Protein AF-0000000083129184 (afdb_homodimer)

Secondary structure (DSSP, 8-state):
-HHHHHHHHHHHHHHHHHHHHHHHHHHHHHHHHHHHHHHHHHHHHHHHHHHHHHHHHHHHHHHHHHHHHHHHHHHHHHHHHHHHHHHHHHHHHHHHH-/-HHHHHHHHHHHHHHHHHHHHHHHHHHHHHHHHHHHHHHHHHHHHHHHHHHHHHHHHHHHHHHHHHHHHHHHHHHHHHHHHHHHHHHHHHHHHHHHH-

Structure (mmCIF, N/CA/C/O backbone):
data_AF-0000000083129184-model_v1
#
loop_
_entity.id
_entity.type
_entity.pdbx_description
1 polymer 'IF rod domain-containing protein'
#
loop_
_atom_site.group_PDB
_atom_site.id
_atom_site.type_symbol
_atom_site.label_atom_id
_atom_site.label_alt_id
_atom_site.label_comp_id
_atom_site.label_asym_id
_atom_site.label_entity_id
_atom_site.label_seq_id
_atom_site.pdbx_PDB_ins_code
_atom_site.Cartn_x
_atom_site.Cartn_y
_atom_site.Cartn_z
_atom_site.occupancy
_atom_site.B_iso_or_equiv
_atom_site.auth_seq_id
_atom_site.auth_comp_id
_atom_site.auth_asym_id
_atom_site.auth_atom_id
_atom_site.pdbx_PDB_model_num
ATOM 1 N N . MET A 1 1 ? 2.078 72.188 34.75 1 53.88 1 MET A N 1
ATOM 2 C CA . MET A 1 1 ? 0.864 71.438 34.531 1 53.88 1 MET A CA 1
ATOM 3 C C . MET A 1 1 ? 0.712 71.062 33.062 1 53.88 1 MET A C 1
ATOM 5 O O . MET A 1 1 ? 0.221 70 32.719 1 53.88 1 MET A O 1
ATOM 9 N N . SER A 1 2 ? 1.177 71.938 32.125 1 60.72 2 SER A N 1
ATOM 10 C CA . SER A 1 2 ? 1.01 71.812 30.672 1 60.72 2 SER A CA 1
ATOM 11 C C . SER A 1 2 ? 1.922 70.688 30.125 1 60.72 2 SER A C 1
ATOM 13 O O . SER A 1 2 ? 1.528 69.938 29.234 1 60.72 2 SER A O 1
ATOM 15 N N . CYS A 1 3 ? 3.08 70.5 30.688 1 62.19 3 CYS A N 1
ATOM 16 C CA . CYS A 1 3 ? 4.055 69.562 30.172 1 62.19 3 CYS A CA 1
ATOM 17 C C . CYS A 1 3 ? 3.621 68.125 30.469 1 62.19 3 CYS A C 1
ATOM 19 O O . CYS A 1 3 ? 3.807 67.25 29.641 1 62.19 3 CYS A O 1
ATOM 21 N N . SER A 1 4 ? 2.871 68.062 31.594 1 71.31 4 SER A N 1
ATOM 22 C CA . SER A 1 4 ? 2.432 66.75 32 1 71.31 4 SER A CA 1
ATOM 23 C C . SER A 1 4 ? 1.287 66.25 31.141 1 71.31 4 SER A C 1
ATOM 25 O O . SER A 1 4 ? 1.214 65.062 30.828 1 71.31 4 SER A O 1
ATOM 27 N N . TYR A 1 5 ? 0.563 67.25 30.75 1 70.56 5 TYR A N 1
ATOM 28 C CA . TYR A 1 5 ? -0.592 66.938 29.938 1 70.56 5 TYR A CA 1
ATOM 29 C C . TYR A 1 5 ? -0.158 66.438 28.547 1 70.56 5 TYR A C 1
ATOM 31 O O . TYR A 1 5 ? -0.695 65.5 28.016 1 70.56 5 TYR A O 1
ATOM 39 N N . ALA A 1 6 ? 0.746 67.188 28.016 1 72 6 ALA A N 1
ATOM 40 C CA . ALA A 1 6 ? 1.248 66.812 26.688 1 72 6 ALA A CA 1
ATOM 41 C C . ALA A 1 6 ? 1.932 65.438 26.688 1 72 6 ALA A C 1
ATOM 43 O O . ALA A 1 6 ? 1.775 64.688 25.75 1 72 6 ALA A O 1
ATOM 44 N N . LYS A 1 7 ? 2.666 65.312 27.703 1 77.81 7 LYS A N 1
ATOM 45 C CA . LYS A 1 7 ? 3.355 64 27.812 1 77.81 7 LYS A CA 1
ATOM 46 C C . LYS A 1 7 ? 2.363 62.875 27.953 1 77.81 7 LYS A C 1
ATOM 48 O O . LYS A 1 7 ? 2.537 61.812 27.344 1 77.81 7 LYS A O 1
ATOM 53 N N . LYS A 1 8 ? 1.338 63.094 28.594 1 75.38 8 LYS A N 1
ATOM 54 C CA . LYS A 1 8 ? 0.357 62.031 28.828 1 75.38 8 LYS A CA 1
ATOM 55 C C . LYS A 1 8 ? -0.443 61.75 27.562 1 75.38 8 LYS A C 1
ATOM 57 O O . LYS A 1 8 ? -0.778 60.594 27.297 1 75.38 8 LYS A O 1
ATOM 62 N N . GLU A 1 9 ? -0.676 62.781 26.797 1 77.62 9 GLU A N 1
ATOM 63 C CA . GLU A 1 9 ? -1.35 62.625 25.516 1 77.62 9 GLU A CA 1
ATOM 64 C C . GLU A 1 9 ? -0.476 61.844 24.547 1 77.62 9 GLU A C 1
ATOM 66 O O . GLU A 1 9 ? -0.972 60.969 23.797 1 77.62 9 GLU A O 1
ATOM 71 N N . SER A 1 10 ? 0.747 62.156 24.641 1 82.62 10 SER A N 1
ATOM 72 C CA . SER A 1 10 ? 1.703 61.438 23.797 1 82.62 10 SER A CA 1
ATOM 73 C C . SER A 1 10 ? 1.807 59.969 24.188 1 82.62 10 SER A C 1
ATOM 75 O O . SER A 1 10 ? 1.843 59.094 23.312 1 82.62 10 SER A O 1
ATOM 77 N N . ASP A 1 11 ? 1.76 59.719 25.391 1 82.19 11 ASP A N 1
ATOM 78 C CA . ASP A 1 11 ? 1.838 58.375 25.891 1 82.19 11 ASP A CA 1
ATOM 79 C C . ASP A 1 11 ? 0.595 57.562 25.516 1 82.19 11 ASP A C 1
ATOM 81 O O . ASP A 1 11 ? 0.691 56.375 25.156 1 82.19 11 ASP A O 1
ATOM 85 N N . LEU A 1 12 ? -0.507 58.219 25.562 1 80.12 12 LEU A N 1
ATOM 86 C CA . LEU A 1 12 ? -1.766 57.562 25.188 1 80.12 12 LEU A CA 1
ATOM 87 C C . LEU A 1 12 ? -1.794 57.25 23.703 1 80.12 12 LEU A C 1
ATOM 89 O O . LEU A 1 12 ? -2.209 56.156 23.312 1 80.12 12 LEU A O 1
ATOM 93 N N . SER A 1 13 ? -1.39 58.25 23 1 85.19 13 SER A N 1
ATOM 94 C CA . SER A 1 13 ? -1.32 58.031 21.547 1 85.19 13 SER A CA 1
ATOM 95 C C . SER A 1 13 ? -0.375 56.875 21.203 1 85.19 13 SER A C 1
ATOM 97 O O . SER A 1 13 ? -0.669 56.094 20.312 1 85.19 13 SER A O 1
ATOM 99 N N . GLY A 1 14 ? 0.75 56.812 21.922 1 87.19 14 GLY A N 1
ATOM 100 C CA . GLY A 1 14 ? 1.692 55.719 21.734 1 87.19 14 GLY A CA 1
ATOM 101 C C . GLY A 1 14 ? 1.113 54.375 22.094 1 87.19 14 GLY A C 1
ATOM 102 O O . GLY A 1 14 ? 1.304 53.375 21.375 1 87.19 14 GLY A O 1
ATOM 103 N N . ALA A 1 15 ? 0.328 54.344 23.141 1 88.06 15 ALA A N 1
ATOM 104 C CA . ALA A 1 15 ? -0.29 53.094 23.594 1 88.06 15 ALA A CA 1
ATOM 105 C C . ALA A 1 15 ? -1.358 52.625 22.609 1 88.06 15 ALA A C 1
ATOM 107 O O . ALA A 1 15 ? -1.497 51.406 22.359 1 88.06 15 ALA A O 1
ATOM 108 N N . GLN A 1 16 ? -2.07 53.594 22.062 1 87.81 16 GLN A N 1
ATOM 109 C CA . GLN A 1 16 ? -3.123 53.281 21.094 1 87.81 16 GLN A CA 1
ATOM 110 C C . GLN A 1 16 ? -2.539 52.688 19.812 1 87.81 16 GLN A C 1
ATOM 112 O O . GLN A 1 16 ? -3.115 51.781 19.219 1 87.81 16 GLN A O 1
ATOM 117 N N . ILE A 1 17 ? -1.32 53.188 19.375 1 92.31 17 ILE A N 1
ATOM 118 C CA . ILE A 1 17 ? -0.634 52.688 18.188 1 92.31 17 ILE A CA 1
ATOM 119 C C . ILE A 1 17 ? -0.182 51.25 18.438 1 92.31 17 ILE A C 1
ATOM 121 O O . ILE A 1 17 ? -0.359 50.375 17.578 1 92.31 17 ILE A O 1
ATOM 125 N N . LYS A 1 18 ? 0.329 50.969 19.594 1 92.75 18 LYS A N 1
ATOM 126 C CA . LYS A 1 18 ? 0.808 49.656 19.938 1 92.75 18 LYS A CA 1
ATOM 127 C C . LYS A 1 18 ? -0.344 48.656 19.984 1 92.75 18 LYS A C 1
ATOM 129 O O . LYS A 1 18 ? -0.184 47.469 19.609 1 92.75 18 LYS A O 1
ATOM 134 N N . LEU A 1 19 ? -1.488 49.156 20.453 1 93.94 19 LEU A N 1
ATOM 135 C CA . LEU A 1 19 ? -2.67 48.312 20.531 1 93.94 19 LEU A CA 1
ATOM 136 C C . LEU A 1 19 ? -3.115 47.844 19.141 1 93.94 19 LEU A C 1
ATOM 138 O O . LEU A 1 19 ? -3.438 46.688 18.938 1 93.94 19 LEU A O 1
ATOM 142 N N . ARG A 1 20 ? -3.055 48.75 18.203 1 94.19 20 ARG A N 1
ATOM 143 C CA . ARG A 1 20 ? -3.436 48.438 16.828 1 94.19 20 ARG A CA 1
ATOM 144 C C . ARG A 1 20 ? -2.457 47.469 16.188 1 94.19 20 ARG A C 1
ATOM 146 O O . ARG A 1 20 ? -2.863 46.562 15.453 1 94.19 20 ARG A O 1
ATOM 153 N N . GLU A 1 21 ? -1.192 47.656 16.531 1 95.81 21 GLU A N 1
ATOM 154 C CA . GLU A 1 21 ? -0.167 46.75 16.031 1 95.81 21 GLU A CA 1
ATOM 155 C C . GLU A 1 21 ? -0.392 45.312 16.547 1 95.81 21 GLU A C 1
ATOM 157 O O . GLU A 1 21 ? -0.32 44.375 15.773 1 95.81 21 GLU A O 1
ATOM 162 N N . TYR A 1 22 ? -0.754 45.219 17.844 1 95.88 22 TYR A N 1
ATOM 163 C CA . TYR A 1 22 ? -0.966 43.906 18.438 1 95.88 22 TYR A CA 1
ATOM 164 C C . TYR A 1 22 ? -2.227 43.25 17.906 1 95.88 22 TYR A C 1
ATOM 166 O O . TYR A 1 22 ? -2.264 42.031 17.703 1 95.88 22 TYR A O 1
ATOM 174 N N . GLU A 1 23 ? -3.223 44.094 17.672 1 94.94 23 GLU A N 1
ATOM 175 C CA . GLU A 1 23 ? -4.457 43.594 17.109 1 94.94 23 GLU A CA 1
ATOM 176 C C . GLU A 1 23 ? -4.223 43.031 15.703 1 94.94 23 GLU A C 1
ATOM 178 O O . GLU A 1 23 ? -4.699 41.938 15.375 1 94.94 23 GLU A O 1
ATOM 183 N N . ALA A 1 24 ? -3.496 43.719 14.867 1 96.75 24 ALA A N 1
ATOM 184 C CA . ALA A 1 24 ? -3.166 43.281 13.516 1 96.75 24 ALA A CA 1
ATOM 185 C C . ALA A 1 24 ? -2.332 42 13.547 1 96.75 24 ALA A C 1
ATOM 187 O O . ALA A 1 24 ? -2.574 41.062 12.766 1 96.75 24 ALA A O 1
ATOM 188 N N . ALA A 1 25 ? -1.318 41.938 14.469 1 96.81 25 ALA A N 1
ATOM 189 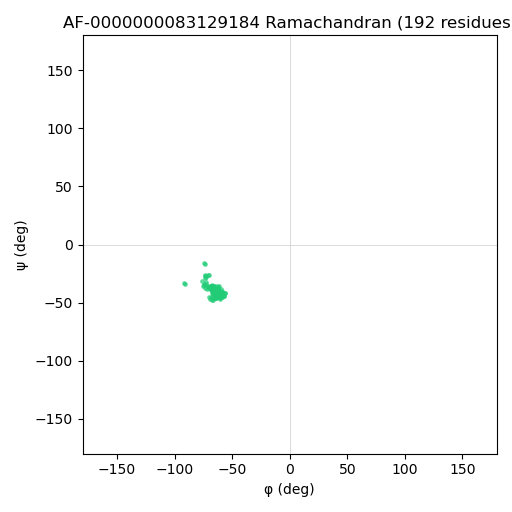C CA . ALA A 1 25 ? -0.467 40.75 14.609 1 96.81 25 ALA A CA 1
ATOM 190 C C . ALA A 1 25 ? -1.284 39.531 15.023 1 96.81 25 ALA A C 1
ATOM 192 O O . ALA A 1 25 ? -1.07 38.438 14.508 1 96.81 25 ALA A O 1
ATOM 193 N N . LEU A 1 26 ? -2.221 39.812 15.93 1 96.75 26 LEU A N 1
ATOM 194 C CA . LEU A 1 26 ? -3.08 38.719 16.422 1 96.75 26 LEU A CA 1
ATOM 195 C C . LEU A 1 26 ? -3.945 38.156 15.289 1 96.75 26 LEU A C 1
ATOM 197 O O . LEU A 1 26 ? -4.066 36.938 15.141 1 96.75 26 LEU A O 1
ATOM 201 N N . ASN A 1 27 ? -4.543 39.094 14.523 1 96.75 27 ASN A N 1
ATOM 202 C CA . ASN A 1 27 ? -5.355 38.656 13.383 1 96.75 27 ASN A CA 1
ATOM 203 C C . ASN A 1 27 ? -4.535 37.844 12.383 1 96.75 27 ASN A C 1
ATOM 205 O O . ASN A 1 27 ? -5 36.844 11.875 1 96.75 27 ASN A O 1
ATOM 209 N N . SER A 1 28 ? -3.285 38.281 12.094 1 97.62 28 SER A N 1
ATOM 210 C CA . SER A 1 28 ? -2.381 37.594 11.188 1 97.62 28 SER A CA 1
ATOM 211 C C . SER A 1 28 ? -2.062 36.188 11.703 1 97.62 28 SER A C 1
ATOM 213 O O . SER A 1 28 ? -2.125 35.219 10.945 1 97.62 28 SER A O 1
ATOM 215 N N . LYS A 1 29 ? -1.803 36.062 13.008 1 97 29 LYS A N 1
ATOM 216 C CA . LYS A 1 29 ? -1.461 34.781 13.602 1 97 29 LYS A CA 1
ATOM 217 C C . LYS A 1 29 ? -2.668 33.844 13.625 1 97 29 LYS A C 1
ATOM 219 O O . LYS A 1 29 ? -2.529 32.625 13.422 1 97 29 LYS A O 1
ATOM 224 N N . ASP A 1 30 ? -3.861 34.406 13.859 1 97.69 30 ASP A N 1
ATOM 225 C CA . ASP A 1 30 ? -5.098 33.625 13.828 1 97.69 30 ASP A CA 1
ATOM 226 C C . ASP A 1 30 ? -5.336 33.031 12.445 1 97.69 30 ASP A C 1
ATOM 228 O O . ASP A 1 30 ? -5.699 31.875 12.32 1 97.69 30 ASP A O 1
ATOM 232 N N . ALA A 1 31 ? -5.098 33.812 11.438 1 98.06 31 ALA A N 1
ATOM 233 C CA . ALA A 1 31 ? -5.27 33.375 10.062 1 98.06 31 ALA A CA 1
ATOM 234 C C . ALA A 1 31 ? -4.273 32.25 9.727 1 98.06 31 ALA A C 1
ATOM 236 O O . ALA A 1 31 ? -4.641 31.25 9.117 1 98.06 31 ALA A O 1
ATOM 237 N N . ALA A 1 32 ? -3.041 32.406 10.148 1 98.31 32 ALA A N 1
ATOM 238 C CA . ALA A 1 32 ? -2.012 31.406 9.914 1 98.31 32 ALA A CA 1
ATOM 239 C C . ALA A 1 32 ? -2.354 30.094 10.617 1 98.31 32 ALA A C 1
ATOM 241 O O . ALA A 1 32 ? -2.164 29.016 10.062 1 98.31 32 ALA A O 1
ATOM 242 N N . LEU A 1 33 ? -2.824 30.234 11.82 1 98 33 LEU A N 1
ATOM 243 C CA . LEU A 1 33 ? -3.219 29.062 12.602 1 98 33 LEU A CA 1
ATOM 244 C C . LEU A 1 33 ? -4.363 28.312 11.922 1 98 33 LEU A C 1
ATOM 246 O O . LEU A 1 33 ? -4.344 27.094 11.828 1 98 33 LEU A O 1
ATOM 250 N N . ALA A 1 34 ? -5.344 29.047 11.453 1 98.19 34 ALA A N 1
ATOM 251 C CA . ALA A 1 34 ? -6.473 28.453 10.758 1 98.19 34 ALA A CA 1
ATOM 252 C C . ALA A 1 34 ? -6.004 27.672 9.531 1 98.19 34 ALA A C 1
ATOM 254 O O . ALA A 1 34 ? -6.453 26.547 9.297 1 98.19 34 ALA A O 1
ATOM 255 N N . THR A 1 35 ? -5.055 28.234 8.781 1 98.5 35 THR A N 1
ATOM 256 C CA . THR A 1 35 ? -4.496 27.578 7.605 1 98.5 35 THR A CA 1
ATOM 257 C C . THR A 1 35 ? -3.75 26.312 7.996 1 98.5 35 THR A C 1
ATOM 259 O O . THR A 1 35 ? -3.941 25.266 7.383 1 98.5 35 THR A O 1
ATOM 262 N N . ALA A 1 36 ? -3 26.406 9.023 1 98.31 36 ALA A N 1
ATOM 263 C CA . ALA A 1 36 ? -2.213 25.266 9.469 1 98.31 36 ALA A CA 1
ATOM 264 C C . ALA A 1 36 ? -3.115 24.125 9.938 1 98.31 36 ALA A C 1
ATOM 266 O O . ALA A 1 36 ? -2.855 22.953 9.656 1 98.31 36 ALA A O 1
ATOM 267 N N . LEU A 1 37 ? -4.172 24.438 10.648 1 98.31 37 LEU A N 1
ATOM 268 C CA . LEU A 1 37 ? -5.109 23.453 11.148 1 98.31 37 LEU A CA 1
ATOM 269 C C . LEU A 1 37 ? -5.883 22.797 10 1 98.31 37 LEU A C 1
ATOM 271 O O . LEU A 1 37 ? -6.172 21.609 10.039 1 98.31 37 LEU A O 1
ATOM 275 N N . GLY A 1 38 ? -6.207 23.625 9.008 1 98.38 38 GLY A N 1
ATOM 276 C CA . GLY A 1 38 ? -6.832 23.094 7.809 1 98.38 38 GLY A CA 1
ATOM 277 C C . GLY A 1 38 ? -5.949 22.109 7.062 1 98.38 38 GLY A C 1
ATOM 278 O O . GLY A 1 38 ? -6.414 21.047 6.641 1 98.38 38 GLY A O 1
ATOM 279 N N . ASP A 1 39 ? -4.719 22.453 6.91 1 98.44 39 ASP A N 1
ATOM 280 C CA . ASP A 1 39 ? -3.754 21.562 6.27 1 98.44 39 ASP A CA 1
ATOM 281 C C . ASP A 1 39 ? -3.611 20.25 7.043 1 98.44 39 ASP A C 1
ATOM 283 O O . ASP A 1 39 ? -3.559 19.172 6.445 1 98.44 39 ASP A O 1
ATOM 287 N N . LYS A 1 40 ? -3.533 20.391 8.367 1 98.19 40 LYS A N 1
ATOM 288 C CA . LYS A 1 40 ? -3.426 19.219 9.234 1 98.19 40 LYS A CA 1
ATOM 289 C C . LYS A 1 40 ? -4.594 18.266 9.016 1 98.19 40 LYS A C 1
ATOM 291 O O . LYS A 1 40 ? -4.391 17.047 8.859 1 98.19 40 LYS A O 1
ATOM 296 N N . LYS A 1 41 ? -5.742 18.828 8.93 1 98.19 41 LYS A N 1
ATOM 297 C CA . LYS A 1 41 ? -6.938 18.031 8.727 1 98.19 41 LYS A CA 1
ATOM 298 C C . LYS A 1 41 ? -6.91 17.344 7.363 1 98.19 41 LYS A C 1
ATOM 300 O O . LYS A 1 41 ? -7.277 16.172 7.246 1 98.19 41 LYS A O 1
ATOM 305 N N . SER A 1 42 ? -6.492 18.016 6.383 1 98.69 42 SER A N 1
ATOM 306 C CA . SER A 1 42 ? -6.371 17.469 5.031 1 98.69 42 SER A CA 1
ATOM 307 C C . SER A 1 42 ? -5.363 16.312 4.988 1 98.69 42 SER A C 1
ATOM 309 O O . SER A 1 42 ? -5.629 15.273 4.395 1 98.69 42 SER A O 1
ATOM 311 N N . LEU A 1 43 ? -4.266 16.516 5.648 1 98.75 43 LEU A N 1
ATOM 312 C CA . LEU A 1 43 ? -3.207 15.516 5.652 1 98.75 43 LEU A CA 1
ATOM 313 C C . LEU A 1 43 ? -3.648 14.266 6.41 1 98.75 43 LEU A C 1
ATOM 315 O O . LEU A 1 43 ? -3.301 13.148 6.027 1 98.75 43 LEU A O 1
ATOM 319 N N . GLU A 1 44 ? -4.41 14.367 7.449 1 98.62 44 GLU A N 1
ATOM 320 C CA . GLU A 1 44 ? -4.953 13.234 8.188 1 98.62 44 GLU A CA 1
ATOM 321 C C . GLU A 1 44 ? -5.875 12.391 7.312 1 98.62 44 GLU A C 1
ATOM 323 O O . GLU A 1 44 ? -5.832 11.164 7.355 1 98.62 44 GLU A O 1
ATOM 328 N N . SER A 1 45 ? -6.699 13.094 6.547 1 98.69 45 SER A N 1
ATOM 329 C CA . SER A 1 45 ? -7.578 12.398 5.613 1 98.69 45 SER A CA 1
ATOM 330 C C . SER A 1 45 ? -6.781 11.633 4.562 1 98.69 45 SER A C 1
ATOM 332 O O . SER A 1 45 ? -7.105 10.484 4.242 1 98.69 45 SER A O 1
ATOM 334 N N . ASP A 1 46 ? -5.754 12.227 4.008 1 98.81 46 ASP A N 1
ATOM 335 C CA . ASP A 1 46 ? -4.887 11.57 3.033 1 98.81 46 ASP A CA 1
ATOM 336 C C . ASP A 1 46 ? -4.238 10.32 3.625 1 98.81 46 ASP A C 1
ATOM 338 O O . ASP A 1 46 ? -4.137 9.289 2.955 1 98.81 46 ASP A O 1
ATOM 342 N N . LEU A 1 47 ? -3.756 10.438 4.852 1 98.81 47 LEU A N 1
ATOM 343 C CA . LEU A 1 47 ? -3.131 9.312 5.535 1 98.81 47 LEU A CA 1
ATOM 344 C C . LEU A 1 47 ? -4.102 8.148 5.656 1 98.81 47 LEU A C 1
ATOM 346 O O . LEU A 1 47 ? -3.725 6.992 5.441 1 98.81 47 LEU A O 1
ATOM 350 N N . GLU A 1 48 ? -5.344 8.508 5.977 1 98.62 48 GLU A N 1
ATOM 351 C CA . GLU A 1 48 ? -6.363 7.469 6.086 1 98.62 48 GLU A CA 1
ATOM 352 C C . GLU A 1 48 ? -6.598 6.781 4.746 1 98.62 48 GLU A C 1
ATOM 354 O O . GLU A 1 48 ? -6.734 5.555 4.688 1 98.62 48 GLU A O 1
ATOM 359 N N . ASP A 1 49 ? -6.613 7.484 3.684 1 98.75 49 ASP A N 1
ATOM 360 C CA . ASP A 1 49 ? -6.789 6.953 2.336 1 98.75 49 ASP A CA 1
ATOM 361 C C . ASP A 1 49 ? -5.641 6.023 1.958 1 98.75 49 ASP A C 1
ATOM 363 O O . ASP A 1 49 ? -5.863 4.941 1.406 1 98.75 49 ASP A O 1
ATOM 367 N N . LEU A 1 50 ? -4.441 6.375 2.236 1 98.88 50 LEU A N 1
ATOM 368 C CA . LEU A 1 50 ? -3.271 5.578 1.894 1 98.88 50 LEU A CA 1
ATOM 369 C C . LEU A 1 50 ? -3.234 4.289 2.709 1 98.88 50 LEU A C 1
ATOM 371 O O . LEU A 1 50 ? -2.842 3.236 2.199 1 98.88 50 LEU A O 1
ATOM 375 N N . LYS A 1 51 ? -3.682 4.398 3.971 1 98.88 51 LYS A N 1
ATOM 376 C CA . LYS A 1 51 ? -3.752 3.205 4.809 1 98.88 51 LYS A CA 1
ATOM 377 C C . LYS A 1 51 ? -4.746 2.195 4.246 1 98.88 51 LYS A C 1
ATOM 379 O O . LYS A 1 51 ? -4.492 0.989 4.258 1 98.88 51 LYS A O 1
ATOM 384 N N . ASP A 1 52 ? -5.859 2.697 3.73 1 98.88 52 ASP A N 1
ATOM 385 C CA . ASP A 1 52 ? -6.844 1.837 3.086 1 98.88 52 ASP A CA 1
ATOM 386 C C . ASP A 1 52 ? -6.27 1.187 1.83 1 98.88 52 ASP A C 1
ATOM 388 O O . ASP A 1 52 ? -6.512 0.006 1.569 1 98.88 52 ASP A O 1
ATOM 392 N N . GLN A 1 53 ? -5.562 1.854 1.056 1 98.94 53 GLN A N 1
ATOM 393 C CA . GLN A 1 53 ? -4.93 1.332 -0.15 1 98.94 53 GLN A CA 1
ATOM 394 C C . GLN A 1 53 ? -3.91 0.248 0.19 1 98.94 53 GLN A C 1
ATOM 396 O O . GLN A 1 53 ? -3.848 -0.785 -0.48 1 98.94 53 GLN A O 1
ATOM 401 N N . ILE A 1 54 ? -3.111 0.497 1.224 1 98.94 54 ILE A N 1
ATOM 402 C CA . ILE A 1 54 ? -2.135 -0.482 1.687 1 98.94 54 ILE A CA 1
ATOM 403 C C . ILE A 1 54 ? -2.848 -1.774 2.08 1 98.94 54 ILE A C 1
ATOM 405 O O . ILE A 1 54 ? -2.436 -2.865 1.676 1 98.94 54 ILE A O 1
ATOM 409 N N . ALA A 1 55 ? -3.959 -1.627 2.828 1 98.88 55 ALA A N 1
ATOM 410 C CA . ALA A 1 55 ? -4.727 -2.795 3.252 1 98.88 55 ALA A CA 1
ATOM 411 C C . ALA A 1 55 ? -5.238 -3.584 2.051 1 98.88 55 ALA A C 1
ATOM 413 O O . ALA A 1 55 ? -5.191 -4.816 2.045 1 98.88 55 ALA A O 1
ATOM 414 N N . GLN A 1 56 ? -5.703 -2.916 1.021 1 98.88 56 GLN A N 1
ATOM 415 C CA . GLN A 1 56 ? -6.211 -3.547 -0.191 1 98.88 56 GLN A CA 1
ATOM 416 C C . GLN A 1 56 ? -5.094 -4.258 -0.952 1 98.88 56 GLN A C 1
ATOM 418 O O . GLN A 1 56 ? -5.277 -5.379 -1.426 1 98.88 56 GLN A O 1
ATOM 423 N N . LEU A 1 57 ? -3.965 -3.637 -1.032 1 98.94 57 LEU A N 1
ATOM 424 C CA . LEU A 1 57 ? -2.824 -4.215 -1.735 1 98.94 57 LEU A CA 1
ATOM 425 C C . LEU A 1 57 ? -2.301 -5.445 -1.004 1 98.94 57 LEU A C 1
ATOM 427 O O . LEU A 1 57 ? -1.924 -6.434 -1.637 1 98.94 57 LEU A O 1
ATOM 431 N N . GLU A 1 58 ? -2.264 -5.422 0.331 1 98.88 58 GLU A N 1
ATOM 432 C CA . GLU A 1 58 ? -1.859 -6.574 1.127 1 98.88 58 GLU A CA 1
ATOM 433 C C . GLU A 1 58 ? -2.801 -7.758 0.906 1 98.88 58 GLU A C 1
ATOM 435 O O . GLU A 1 58 ? -2.352 -8.898 0.771 1 98.88 58 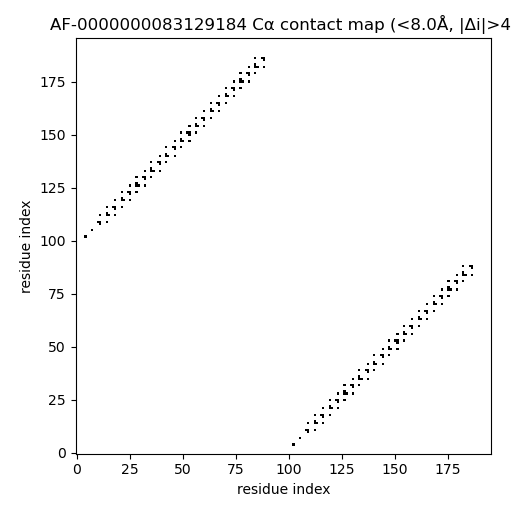GLU A O 1
ATOM 440 N N . ALA A 1 59 ? -4.09 -7.5 0.846 1 98.88 59 ALA A N 1
ATOM 441 C CA . ALA A 1 59 ? -5.078 -8.547 0.588 1 98.88 59 ALA A CA 1
ATOM 442 C C . ALA A 1 59 ? -4.895 -9.148 -0.802 1 98.88 59 ALA A C 1
ATOM 444 O O . ALA A 1 59 ? -4.945 -10.367 -0.969 1 98.88 59 ALA A O 1
ATOM 445 N N . SER A 1 60 ? -4.723 -8.336 -1.8 1 98.94 60 SER A N 1
ATOM 446 C CA . SER A 1 60 ? -4.504 -8.789 -3.17 1 98.94 60 SER A CA 1
ATOM 447 C C . SER A 1 60 ? -3.23 -9.617 -3.281 1 98.94 60 SER A C 1
ATOM 449 O O . SER A 1 60 ? -3.205 -10.641 -3.977 1 98.94 60 SER A O 1
ATOM 451 N N . LEU A 1 61 ? -2.168 -9.195 -2.605 1 98.81 61 LEU A N 1
ATOM 452 C CA . LEU A 1 61 ? -0.901 -9.914 -2.611 1 98.81 61 LEU A CA 1
ATOM 453 C C . LEU A 1 61 ? -1.054 -11.281 -1.952 1 98.81 61 LEU A C 1
ATOM 455 O O . LEU A 1 61 ? -0.553 -12.289 -2.469 1 98.81 61 LEU A O 1
ATOM 459 N N . ALA A 1 62 ? -1.751 -11.281 -0.83 1 98.75 62 ALA A N 1
ATOM 460 C CA . ALA A 1 62 ? -2.012 -12.547 -0.149 1 98.75 62 ALA A CA 1
ATOM 461 C C . ALA A 1 62 ? -2.801 -13.5 -1.043 1 98.75 62 ALA A C 1
ATOM 463 O O . ALA A 1 62 ? -2.494 -14.688 -1.114 1 98.75 62 ALA A O 1
ATOM 464 N N . ALA A 1 63 ? -3.791 -12.984 -1.793 1 98.75 63 ALA A N 1
ATOM 465 C CA . ALA A 1 63 ? -4.594 -13.789 -2.711 1 98.75 63 ALA A CA 1
ATOM 466 C C . ALA A 1 63 ? -3.742 -14.336 -3.854 1 98.75 63 ALA A C 1
ATOM 468 O O . ALA A 1 63 ? -3.855 -15.508 -4.219 1 98.75 63 ALA A O 1
ATOM 469 N N . ALA A 1 64 ? -2.891 -13.539 -4.355 1 98.69 64 ALA A N 1
ATOM 470 C CA . ALA A 1 64 ? -2.018 -13.961 -5.449 1 98.69 64 ALA A CA 1
ATOM 471 C C . ALA A 1 64 ? -1.052 -15.047 -4.996 1 98.69 64 ALA A C 1
ATOM 473 O O . ALA A 1 64 ? -0.808 -16.016 -5.727 1 98.69 64 ALA A O 1
ATOM 474 N N . LYS A 1 65 ? -0.516 -14.914 -3.797 1 98.69 65 LYS A N 1
ATOM 475 C CA . LYS A 1 65 ? 0.41 -15.898 -3.242 1 98.69 65 LYS A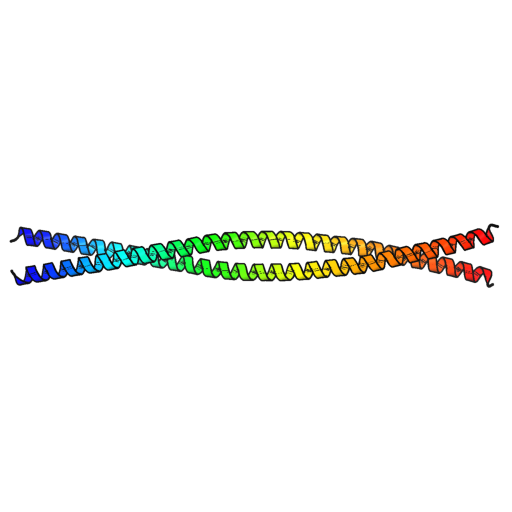 CA 1
ATOM 476 C C . LYS A 1 65 ? -0.292 -17.219 -2.979 1 98.69 65 LYS A C 1
ATOM 478 O O . LYS A 1 65 ? 0.288 -18.297 -3.189 1 98.69 65 LYS A O 1
ATOM 483 N N . LYS A 1 66 ? -1.511 -17.125 -2.568 1 98.81 66 LYS A N 1
ATOM 484 C CA . LYS A 1 66 ? -2.289 -18.344 -2.363 1 98.81 66 LYS A CA 1
ATOM 485 C C . LYS A 1 66 ? -2.568 -19.047 -3.689 1 98.81 66 LYS A C 1
ATOM 487 O O . LYS A 1 66 ? -2.422 -20.266 -3.795 1 98.81 66 LYS A O 1
ATOM 492 N N . GLN A 1 67 ? -3.021 -18.281 -4.672 1 98.81 67 GLN A N 1
ATOM 493 C CA . GLN A 1 67 ? -3.254 -18.828 -6.004 1 98.81 67 GLN A CA 1
ATOM 494 C C . GLN A 1 67 ? -1.985 -19.469 -6.559 1 98.81 67 GLN A C 1
ATOM 496 O O . GLN A 1 67 ? -2.041 -20.547 -7.156 1 98.81 67 GLN A O 1
ATOM 501 N N . LEU A 1 68 ? -0.856 -18.812 -6.359 1 98.75 68 LEU A N 1
ATOM 502 C CA . LEU A 1 68 ? 0.431 -19.344 -6.812 1 98.75 68 LEU A CA 1
ATOM 503 C C . LEU A 1 68 ? 0.756 -20.656 -6.133 1 98.75 68 LEU A C 1
ATOM 505 O O . LEU A 1 68 ? 1.203 -21.609 -6.785 1 98.75 68 LEU A O 1
ATOM 509 N N . ALA A 1 69 ? 0.548 -20.781 -4.859 1 98.5 69 ALA A N 1
ATOM 510 C CA . ALA A 1 69 ? 0.798 -22.016 -4.121 1 98.5 69 ALA A CA 1
ATOM 511 C C . ALA A 1 69 ? -0.074 -23.141 -4.648 1 98.5 69 ALA A C 1
ATOM 513 O O . ALA A 1 69 ? 0.404 -24.266 -4.836 1 98.5 69 ALA A O 1
ATOM 514 N N . ASP A 1 70 ? -1.336 -22.859 -4.902 1 98.62 70 ASP A N 1
ATOM 515 C CA . ASP A 1 70 ? -2.264 -23.859 -5.438 1 98.62 70 ASP A CA 1
ATOM 516 C C . ASP A 1 70 ? -1.814 -24.344 -6.816 1 98.62 70 ASP A C 1
ATOM 518 O O . ASP A 1 70 ? -1.812 -25.547 -7.09 1 98.62 70 ASP A O 1
ATOM 522 N N . GLU A 1 71 ? -1.436 -23.406 -7.648 1 98.44 71 GLU A N 1
ATOM 523 C CA . GLU A 1 71 ? -0.974 -23.75 -8.992 1 98.44 71 GLU A CA 1
ATOM 524 C C . GLU A 1 71 ? 0.315 -24.562 -8.938 1 98.44 71 GLU A C 1
ATOM 526 O O . GLU A 1 71 ? 0.506 -25.484 -9.734 1 98.44 71 GLU A O 1
ATOM 531 N N . THR A 1 72 ? 1.193 -24.156 -7.973 1 98.56 72 THR A N 1
ATOM 532 C CA . THR A 1 72 ? 2.445 -24.891 -7.801 1 98.56 72 THR A CA 1
ATOM 533 C C . THR A 1 72 ? 2.176 -26.328 -7.387 1 98.56 72 THR A C 1
ATOM 535 O O . THR A 1 72 ? 2.814 -27.266 -7.895 1 98.56 72 THR A O 1
ATOM 538 N N . LEU A 1 73 ? 1.197 -26.5 -6.547 1 98.81 73 LEU A N 1
ATOM 539 C CA . LEU A 1 73 ? 0.831 -27.844 -6.113 1 98.81 73 LEU A CA 1
ATOM 540 C C . LEU A 1 73 ? 0.262 -28.656 -7.273 1 98.81 73 LEU A C 1
ATOM 542 O O . LEU A 1 73 ? 0.589 -29.828 -7.43 1 98.81 73 LEU A O 1
ATOM 546 N N . LEU A 1 74 ? -0.584 -28.094 -8.094 1 98.56 74 LEU A N 1
ATOM 547 C CA . LEU A 1 74 ? -1.161 -28.75 -9.258 1 98.56 74 LEU A CA 1
ATOM 548 C C . LEU A 1 74 ? -0.076 -29.125 -10.266 1 98.56 74 LEU A C 1
ATOM 550 O O . LEU A 1 74 ? -0.103 -30.203 -10.844 1 98.56 74 LEU A O 1
ATOM 554 N N . LYS A 1 75 ? 0.871 -28.281 -10.477 1 98.5 75 LYS A N 1
ATOM 555 C CA . LYS A 1 75 ? 1.996 -28.516 -11.375 1 98.5 75 LYS A CA 1
ATOM 556 C C . LYS A 1 75 ? 2.807 -29.734 -10.938 1 98.5 75 LYS A C 1
ATOM 558 O O . LYS A 1 75 ? 3.146 -30.578 -11.758 1 98.5 75 LYS A O 1
ATOM 563 N N . VAL A 1 76 ? 3.078 -29.75 -9.656 1 98.81 76 VAL A N 1
ATOM 564 C CA . VAL A 1 76 ? 3.865 -30.859 -9.133 1 98.81 76 VAL A CA 1
ATOM 565 C C . VAL A 1 76 ? 3.115 -32.188 -9.344 1 98.81 76 VAL A C 1
ATOM 567 O O . VAL A 1 76 ? 3.713 -33.188 -9.711 1 98.81 76 VAL A O 1
ATOM 570 N N . ASP A 1 77 ? 1.857 -32.25 -9.227 1 98.81 77 ASP A N 1
ATOM 571 C CA . ASP A 1 77 ? 1.028 -33.406 -9.461 1 98.81 77 ASP A CA 1
ATOM 572 C C . ASP A 1 77 ? 1.101 -33.844 -10.922 1 98.81 77 ASP A C 1
ATOM 574 O O . ASP A 1 77 ? 1.241 -35.031 -11.219 1 98.81 77 ASP A O 1
ATOM 578 N N . LEU A 1 78 ? 1.059 -32.906 -11.805 1 98.75 78 LEU A N 1
ATOM 579 C CA . LEU A 1 78 ? 1.105 -33.188 -13.234 1 98.75 78 LEU A CA 1
ATOM 580 C C . LEU A 1 78 ? 2.477 -33.719 -13.641 1 98.75 78 LEU A C 1
ATOM 582 O O . LEU A 1 78 ? 2.576 -34.625 -14.484 1 98.75 78 LEU A O 1
ATOM 586 N N . GLU A 1 79 ? 3.486 -33.156 -12.992 1 98.69 79 GLU A N 1
ATOM 587 C CA . GLU A 1 79 ? 4.84 -33.656 -13.25 1 98.69 79 GLU A CA 1
ATOM 588 C C . GLU A 1 79 ? 4.98 -35.125 -12.852 1 98.69 79 GLU A C 1
ATOM 590 O O . GLU A 1 79 ? 5.57 -35.906 -13.586 1 98.69 79 GLU A O 1
ATOM 595 N N . ASN A 1 80 ? 4.453 -35.438 -11.742 1 98.75 80 ASN A N 1
ATOM 596 C CA . ASN A 1 80 ? 4.484 -36.812 -11.258 1 98.75 80 ASN A CA 1
ATOM 597 C C . ASN A 1 80 ? 3.676 -37.719 -12.164 1 98.75 80 ASN A C 1
ATOM 599 O O . ASN A 1 80 ? 4.105 -38.844 -12.461 1 98.75 80 ASN A O 1
ATOM 603 N N . ARG A 1 81 ? 2.588 -37.281 -12.617 1 98.69 81 ARG A N 1
ATOM 604 C CA . ARG A 1 81 ? 1.757 -38.062 -13.523 1 98.69 81 ARG A CA 1
ATOM 605 C C . ARG A 1 81 ? 2.463 -38.281 -14.859 1 98.69 81 ARG A C 1
ATOM 607 O O . ARG A 1 81 ? 2.439 -39.375 -15.398 1 98.69 81 ARG A O 1
ATOM 614 N N . CYS A 1 82 ? 3.074 -37.219 -15.344 1 98.56 82 CYS A N 1
ATOM 615 C CA . CYS A 1 82 ? 3.836 -37.344 -16.578 1 98.56 82 CYS A CA 1
ATOM 616 C C . CYS A 1 82 ? 4.98 -38.344 -16.422 1 98.56 82 CYS A C 1
ATOM 618 O O . CYS A 1 82 ? 5.234 -39.156 -17.328 1 98.56 82 CYS A O 1
ATOM 620 N N . GLN A 1 83 ? 5.609 -38.281 -15.344 1 98.44 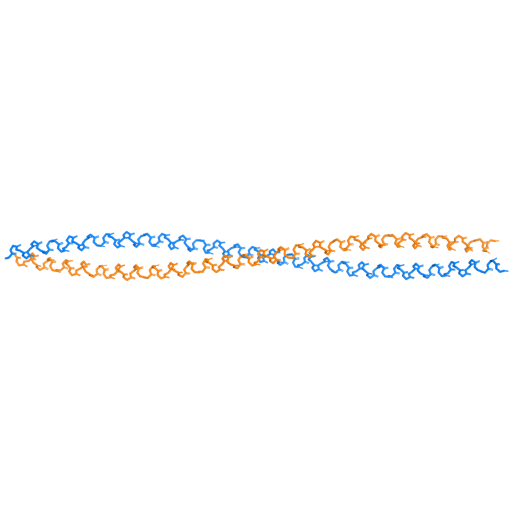83 GLN A N 1
ATOM 621 C CA . GLN A 1 83 ? 6.703 -39.219 -15.086 1 98.44 83 GLN A CA 1
ATOM 622 C C . GLN A 1 83 ? 6.203 -40.656 -15.047 1 98.44 83 GLN A C 1
ATOM 624 O O . GLN A 1 83 ? 6.809 -41.531 -15.648 1 98.44 83 GLN A O 1
ATOM 629 N N . SER A 1 84 ? 5.125 -40.938 -14.438 1 98.31 84 SER A N 1
ATOM 630 C CA . SER A 1 84 ? 4.523 -42.281 -14.344 1 98.31 84 SER A CA 1
ATOM 631 C C . SER A 1 84 ? 4.109 -42.781 -15.719 1 98.31 84 SER A C 1
ATOM 633 O O . SER A 1 84 ? 4.387 -43.938 -16.062 1 98.31 84 SER A O 1
ATOM 635 N N . LEU A 1 85 ? 3.518 -41.938 -16.516 1 98 85 LEU A N 1
ATOM 636 C CA . LEU A 1 85 ? 3.072 -42.312 -17.859 1 98 85 LEU A CA 1
ATOM 637 C C . LEU A 1 85 ? 4.262 -42.625 -18.766 1 98 85 LEU A C 1
ATOM 639 O O . LEU A 1 85 ? 4.223 -43.531 -19.562 1 98 85 LEU A O 1
ATOM 643 N N . THR A 1 86 ? 5.32 -41.75 -18.594 1 97.75 86 THR A N 1
ATOM 644 C CA . THR A 1 86 ? 6.527 -41.969 -19.391 1 97.75 86 THR A CA 1
ATOM 645 C C . THR A 1 86 ? 7.176 -43.312 -19.047 1 97.75 86 THR A C 1
ATOM 647 O O . THR A 1 86 ? 7.594 -44.031 -19.953 1 97.75 86 THR A O 1
ATOM 650 N N . GLU A 1 87 ? 7.25 -43.719 -17.797 1 97.12 87 GLU A N 1
ATOM 651 C CA . GLU A 1 87 ? 7.82 -44.969 -17.344 1 97.12 87 GLU A CA 1
ATOM 652 C C . GLU A 1 87 ? 6.996 -46.156 -17.828 1 97.12 87 GLU A C 1
ATOM 654 O O . GLU A 1 87 ? 7.551 -47.188 -18.266 1 97.12 87 GLU A O 1
ATOM 659 N N . ASP A 1 88 ? 5.707 -46 -17.75 1 95.25 88 ASP A N 1
ATOM 660 C CA . ASP A 1 88 ? 4.812 -47.062 -18.25 1 95.25 88 ASP A CA 1
ATOM 661 C C . ASP A 1 88 ? 4.977 -47.25 -19.75 1 95.25 88 ASP A C 1
ATOM 663 O O . ASP A 1 88 ? 4.973 -48.375 -20.234 1 95.25 88 ASP A O 1
ATOM 667 N N . LEU A 1 89 ? 5.086 -46.219 -20.453 1 93.69 89 LEU A N 1
ATOM 668 C CA . LEU A 1 89 ? 5.262 -46.25 -21.906 1 93.69 89 LEU A CA 1
ATOM 669 C C . LEU A 1 89 ? 6.602 -46.906 -22.266 1 93.69 89 LEU A C 1
ATOM 671 O O . LEU A 1 89 ? 6.684 -47.719 -23.188 1 93.69 89 LEU A O 1
ATOM 675 N N . GLU A 1 90 ? 7.637 -46.562 -21.547 1 92.12 90 GLU A N 1
ATOM 676 C CA . GLU A 1 90 ? 8.961 -47.125 -21.766 1 92.12 90 GLU A CA 1
ATOM 677 C C . GLU A 1 90 ? 8.977 -48.625 -21.453 1 92.12 90 GLU A C 1
ATOM 679 O O . GLU A 1 90 ? 9.609 -49.406 -22.172 1 92.12 90 GLU A O 1
ATOM 684 N N . PHE A 1 91 ? 8.305 -49.031 -20.391 1 91.69 91 PHE A N 1
ATOM 685 C CA . PHE A 1 91 ? 8.195 -50.438 -20.016 1 91.69 91 PHE A CA 1
ATOM 686 C C . PHE A 1 91 ? 7.531 -51.25 -21.141 1 91.69 91 PHE A C 1
ATOM 688 O O . PHE A 1 91 ? 8.039 -52.312 -21.531 1 91.69 91 PHE A O 1
ATOM 695 N N . ARG A 1 92 ? 6.566 -50.812 -21.719 1 84.44 92 ARG A N 1
ATOM 696 C CA . ARG A 1 92 ? 5.812 -51.5 -22.75 1 84.44 92 ARG A CA 1
ATOM 697 C C . ARG A 1 92 ? 6.605 -51.531 -24.062 1 84.44 92 ARG A C 1
ATOM 699 O O . ARG A 1 92 ? 6.527 -52.531 -24.797 1 84.44 92 ARG A O 1
ATOM 706 N N . LYS A 1 93 ? 7.328 -50.5 -24.406 1 85.44 93 LYS A N 1
ATOM 707 C CA . LYS A 1 93 ? 8.172 -50.5 -25.594 1 85.44 93 LYS A CA 1
ATOM 708 C C . LYS A 1 93 ? 9.258 -51.562 -25.516 1 85.44 93 LYS A C 1
ATOM 710 O O . LYS A 1 93 ? 9.578 -52.219 -26.5 1 85.44 93 LYS A O 1
ATOM 715 N N . ASN A 1 94 ? 9.805 -51.75 -24.359 1 85 94 ASN A N 1
ATOM 716 C CA . ASN A 1 94 ? 10.883 -52.719 -24.141 1 85 94 ASN A CA 1
ATOM 717 C C . ASN A 1 94 ? 10.359 -54.156 -24.172 1 85 94 ASN A C 1
ATOM 719 O O . ASN A 1 94 ? 11.094 -55.062 -24.547 1 85 94 ASN A O 1
ATOM 723 N N . MET A 1 95 ? 9.109 -54.406 -23.859 1 77.19 95 MET A N 1
ATOM 724 C CA . MET A 1 95 ? 8.508 -55.75 -23.922 1 77.19 95 MET A CA 1
ATOM 725 C C . MET A 1 95 ? 8.328 -56.188 -25.375 1 77.19 95 MET A C 1
ATOM 727 O O . MET A 1 95 ? 8.477 -57.375 -25.688 1 77.19 95 MET A O 1
ATOM 731 N N . TYR A 1 96 ? 8.203 -55.406 -26.281 1 71.69 96 TYR A N 1
ATOM 732 C CA . TYR A 1 96 ? 8.023 -55.75 -27.688 1 71.69 96 TYR A CA 1
ATOM 733 C C . TYR A 1 96 ? 9.359 -55.812 -28.406 1 71.69 96 TYR A C 1
ATOM 735 O O . TYR A 1 96 ? 9.461 -56.406 -29.484 1 71.69 96 TYR A O 1
ATOM 743 N N . GLU A 1 97 ? 10.258 -55.031 -28.031 1 67.19 97 GLU A N 1
ATOM 744 C CA . GLU A 1 97 ? 11.562 -55.125 -28.688 1 67.19 97 GLU A CA 1
ATOM 745 C C . GLU A 1 97 ? 12.344 -56.344 -28.25 1 67.19 97 GLU A C 1
ATOM 747 O O . GLU A 1 97 ? 13.281 -56.781 -28.922 1 67.19 97 GLU A O 1
ATOM 752 N N . GLU A 1 98 ? 12 -57.031 -27.125 1 56.09 98 GLU A N 1
ATOM 753 C CA . GLU A 1 98 ? 12.594 -58.312 -26.812 1 56.09 98 GLU A CA 1
ATOM 754 C C . GLU A 1 98 ? 11.789 -59.469 -27.438 1 56.09 98 GLU A C 1
ATOM 756 O O . GLU A 1 98 ? 12.359 -60.406 -27.969 1 56.09 98 GLU A O 1
ATOM 761 N N . MET B 1 1 ? -9.172 71 36 1 53.91 1 MET B N 1
ATOM 762 C CA . MET B 1 1 ? -7.879 70.438 35.562 1 53.91 1 MET B CA 1
ATOM 763 C C . MET B 1 1 ? -7.625 69.062 36.219 1 53.91 1 MET B C 1
ATOM 765 O O . MET B 1 1 ? -7.016 68.188 35.594 1 53.91 1 MET B O 1
ATOM 769 N N . SER B 1 2 ? -8.094 68.812 37.469 1 60.22 2 SER B N 1
ATOM 770 C CA . SER B 1 2 ? -7.844 67.625 38.219 1 60.22 2 SER B CA 1
ATOM 771 C C . SER B 1 2 ? -8.633 66.438 37.656 1 60.22 2 SER B C 1
ATOM 773 O O . SER B 1 2 ? -8.133 65.312 37.625 1 60.22 2 SER B O 1
ATOM 775 N N . CYS B 1 3 ? -9.781 66.688 37.125 1 62.59 3 CYS B N 1
ATOM 776 C CA . CYS B 1 3 ? -10.641 65.562 36.625 1 62.59 3 CYS B CA 1
ATOM 777 C C . CYS B 1 3 ? -10.094 65 35.344 1 62.59 3 CYS B C 1
ATOM 779 O O . CYS B 1 3 ? -10.172 63.781 35.125 1 62.59 3 CYS B O 1
ATOM 781 N N . SER B 1 4 ? -9.383 65.875 34.625 1 71.56 4 SER B N 1
ATOM 782 C CA . SER B 1 4 ? -8.852 65.5 33.344 1 71.56 4 SER B CA 1
ATOM 783 C C . SER B 1 4 ? -7.633 64.562 33.531 1 71.56 4 SER B C 1
ATOM 785 O O . SER B 1 4 ? -7.449 63.625 32.781 1 71.56 4 SER B O 1
ATOM 787 N N . TYR B 1 5 ? -6.98 64.938 34.625 1 71.06 5 TYR B N 1
ATOM 788 C CA . TYR B 1 5 ? -5.766 64.188 34.906 1 71.06 5 TYR B CA 1
ATOM 789 C C . TYR B 1 5 ? -6.105 62.75 35.344 1 71.06 5 TYR B C 1
ATOM 791 O O . TYR B 1 5 ? -5.469 61.781 34.906 1 71.06 5 TYR B O 1
ATOM 799 N N . ALA B 1 6 ? -7.039 62.688 36.188 1 72.12 6 ALA B N 1
ATOM 800 C CA . ALA B 1 6 ? -7.457 61.406 36.719 1 72.12 6 ALA B CA 1
ATOM 801 C C . ALA B 1 6 ? -8.016 60.531 35.594 1 72.12 6 ALA B C 1
ATOM 803 O O . ALA B 1 6 ? -7.758 59.312 35.562 1 72.12 6 ALA B O 1
ATOM 804 N N . LYS B 1 7 ? -8.797 61.156 34.844 1 78.12 7 LYS B N 1
ATOM 805 C CA . LYS B 1 7 ? -9.375 60.438 33.719 1 78.12 7 LYS B CA 1
ATOM 806 C C . LYS B 1 7 ? -8.289 59.938 32.75 1 78.12 7 LYS B C 1
ATOM 808 O O . LYS B 1 7 ? -8.359 58.812 32.281 1 78.12 7 LYS B O 1
ATOM 813 N N . LYS B 1 8 ? -7.309 60.656 32.594 1 75.56 8 LYS B N 1
ATOM 814 C CA . LYS B 1 8 ? -6.25 60.312 31.656 1 75.56 8 LYS B CA 1
ATOM 815 C C . LYS B 1 8 ? -5.379 59.188 32.219 1 75.56 8 LYS B C 1
ATOM 817 O O . LYS B 1 8 ? -4.938 58.312 31.484 1 75.56 8 LYS B O 1
ATOM 822 N N . GLU B 1 9 ? -5.211 59.25 33.562 1 77.69 9 GLU B N 1
ATOM 823 C CA . GLU B 1 9 ? -4.473 58.156 34.219 1 77.69 9 GLU B CA 1
ATOM 824 C C . GLU B 1 9 ? -5.234 56.844 34.156 1 77.69 9 GLU B C 1
ATOM 826 O O . GLU B 1 9 ? -4.637 55.781 33.938 1 77.69 9 GLU B O 1
ATOM 831 N N . SER B 1 10 ? -6.477 57 34.281 1 82.69 10 SER B N 1
ATOM 832 C CA . SER B 1 10 ? -7.336 55.812 34.188 1 82.69 10 SER B CA 1
ATOM 833 C C . SER B 1 10 ? -7.328 55.25 32.781 1 82.69 10 SER B C 1
ATOM 835 O O . SER B 1 10 ? -7.25 54.031 32.625 1 82.69 10 SER B O 1
ATOM 837 N N . ASP B 1 11 ? -7.305 56.062 31.859 1 82.5 11 ASP B N 1
ATOM 838 C CA . ASP B 1 11 ? -7.285 55.625 30.469 1 82.5 11 ASP B CA 1
ATOM 839 C C . ASP B 1 11 ? -5.965 54.938 30.125 1 82.5 11 ASP B C 1
ATOM 841 O O . ASP B 1 11 ? -5.949 53.938 29.391 1 82.5 11 ASP B O 1
ATOM 845 N N . LEU B 1 12 ? -4.926 55.469 30.641 1 80.12 12 LEU B N 1
ATOM 846 C CA . LEU B 1 12 ? -3.604 54.906 30.406 1 80.12 12 LEU B CA 1
ATOM 847 C C . LEU B 1 12 ? -3.482 53.531 31.062 1 80.12 12 LEU B C 1
ATOM 849 O O . LEU B 1 12 ? -2.963 52.594 30.438 1 80.12 12 LEU B O 1
ATOM 853 N N . SER B 1 13 ? -3.949 53.531 32.281 1 85.25 13 SER B N 1
ATOM 854 C CA . SER B 1 13 ? -3.941 52.25 32.969 1 85.25 13 SER B CA 1
ATOM 855 C C . SER B 1 13 ? -4.773 51.188 32.25 1 85.25 13 SER B C 1
ATOM 857 O O . SER B 1 13 ? -4.379 50.031 32.156 1 85.25 13 SER B O 1
ATOM 859 N N . GLY B 1 14 ? -5.918 51.625 31.703 1 87.31 14 GLY B N 1
ATOM 860 C CA . GLY B 1 14 ? -6.758 50.75 30.906 1 87.31 14 GLY B CA 1
ATOM 861 C C . GLY B 1 14 ? -6.082 50.281 29.641 1 87.31 14 GLY B C 1
ATOM 862 O O . GLY B 1 14 ? -6.16 49.094 29.297 1 87.31 14 GLY B O 1
ATOM 863 N N . ALA B 1 15 ? -5.34 51.156 29.016 1 88.12 15 ALA B N 1
ATOM 864 C CA . ALA B 1 15 ? -4.641 50.812 27.781 1 88.12 15 ALA B CA 1
ATOM 865 C C . ALA B 1 15 ? -3.496 49.844 28.047 1 88.12 15 ALA B C 1
ATOM 867 O O . ALA B 1 15 ? -3.246 48.938 27.25 1 88.12 15 ALA B O 1
ATOM 868 N N . GLN B 1 16 ? -2.84 50.031 29.172 1 88.06 16 GLN B N 1
ATOM 869 C CA . GLN B 1 16 ? -1.728 49.156 29.547 1 88.06 16 GLN B CA 1
ATOM 870 C C . GLN B 1 16 ? -2.209 47.75 29.859 1 88.06 16 GLN B C 1
ATOM 872 O O . GLN B 1 16 ? -1.534 46.781 29.516 1 88.06 16 GLN B O 1
ATOM 877 N N . ILE B 1 17 ? -3.453 47.594 30.469 1 92.38 17 ILE B N 1
ATOM 878 C CA . ILE B 1 17 ? -4.047 46.281 30.75 1 92.38 17 ILE B CA 1
ATOM 879 C C . ILE B 1 17 ? -4.391 45.594 29.438 1 92.38 17 ILE B C 1
ATOM 881 O O . ILE B 1 17 ? -4.109 44.375 29.281 1 92.38 17 ILE B O 1
ATOM 885 N N . LYS B 1 18 ? -4.922 46.312 28.5 1 92.69 18 LYS B N 1
ATOM 886 C CA . LYS B 1 18 ? -5.301 45.75 27.219 1 92.69 18 LYS B CA 1
ATOM 887 C C . LYS B 1 18 ? -4.074 45.281 26.438 1 92.69 18 LYS B C 1
ATOM 889 O O . LYS B 1 18 ? -4.125 44.25 25.75 1 92.69 18 LYS B O 1
ATOM 894 N N . LEU B 1 19 ? -3 46.031 26.594 1 93.94 19 LEU B N 1
ATOM 895 C CA . LEU B 1 19 ? -1.758 45.688 25.922 1 93.94 19 LEU B CA 1
ATOM 896 C C . LEU B 1 19 ? -1.225 44.344 26.438 1 93.94 19 LEU B C 1
ATOM 898 O O . LEU B 1 19 ? -0.803 43.5 25.641 1 93.94 19 LEU B O 1
ATOM 902 N N . ARG B 1 20 ? -1.301 44.125 27.734 1 94.38 20 ARG B N 1
ATOM 903 C CA . ARG B 1 20 ? -0.84 42.906 28.328 1 94.38 20 ARG B CA 1
ATOM 904 C C . ARG B 1 20 ? -1.709 41.719 27.891 1 94.38 20 ARG B C 1
ATOM 906 O O . ARG B 1 20 ? -1.201 40.625 27.656 1 94.38 20 ARG B O 1
ATOM 913 N N . GLU B 1 21 ? -3.014 42 27.797 1 95.75 21 GLU B N 1
ATOM 914 C CA . GLU B 1 21 ? -3.939 40.969 27.328 1 95.75 21 GLU B CA 1
ATOM 915 C C . GLU B 1 21 ? -3.619 40.531 25.906 1 95.75 21 GLU B C 1
ATOM 917 O O . GLU B 1 21 ? -3.58 39.344 25.609 1 95.75 21 GLU B O 1
ATOM 922 N N . TYR B 1 22 ? -3.293 41.531 25.031 1 95.94 22 TYR B N 1
ATOM 923 C CA . TYR B 1 22 ? -3 41.219 23.625 1 95.94 22 TYR B CA 1
ATOM 924 C C . TYR B 1 22 ? -1.668 40.5 23.5 1 95.94 22 TYR B C 1
ATOM 926 O O . TYR B 1 22 ? -1.525 39.625 22.656 1 95.94 22 TYR B O 1
ATOM 934 N N . GLU B 1 23 ? -0.758 40.938 24.344 1 94.88 23 GLU B N 1
ATOM 935 C CA . GLU B 1 23 ? 0.539 40.25 24.328 1 94.88 23 GLU B CA 1
ATOM 936 C C . GLU B 1 23 ? 0.407 38.781 24.734 1 94.88 23 GLU B C 1
ATOM 938 O O . GLU B 1 23 ? 0.987 37.906 24.094 1 94.88 23 GLU B O 1
ATOM 943 N N . ALA B 1 24 ? -0.336 38.5 25.766 1 96.75 24 ALA B N 1
ATOM 944 C CA . ALA B 1 24 ? -0.573 37.125 26.219 1 96.75 24 ALA B CA 1
ATOM 945 C C . ALA B 1 24 ? -1.3 36.312 25.156 1 96.75 24 ALA B C 1
ATOM 947 O O . ALA B 1 24 ? -0.953 35.156 24.906 1 96.75 24 ALA B O 1
ATOM 948 N N . ALA B 1 25 ? -2.338 36.938 24.516 1 96.81 25 ALA B N 1
ATOM 949 C CA . ALA B 1 25 ? -3.096 36.25 23.469 1 96.81 25 ALA B CA 1
ATOM 950 C C . ALA B 1 25 ? -2.201 35.906 22.281 1 96.81 25 ALA B C 1
ATOM 952 O O . ALA B 1 25 ? -2.303 34.844 21.703 1 96.81 25 ALA B O 1
ATOM 953 N N . LEU B 1 26 ? -1.332 36.875 21.969 1 96.69 26 LEU B N 1
ATOM 954 C CA . LEU B 1 26 ? -0.409 36.688 20.844 1 96.69 26 LEU B CA 1
ATOM 955 C C . LEU B 1 26 ? 0.545 35.531 21.125 1 96.69 26 LEU B C 1
ATOM 957 O O . LEU B 1 26 ? 0.77 34.688 20.25 1 96.69 26 LEU B O 1
ATOM 961 N N . ASN B 1 27 ? 1.095 35.5 22.344 1 96.75 27 ASN B N 1
ATOM 962 C CA . ASN B 1 27 ? 1.981 34.406 22.734 1 96.75 27 ASN B CA 1
ATOM 963 C C . ASN B 1 27 ? 1.271 33.062 22.672 1 96.75 27 ASN B C 1
ATOM 965 O O . ASN B 1 27 ? 1.834 32.094 22.188 1 96.75 27 ASN B O 1
ATOM 969 N N . SER B 1 28 ? 0.005 33 23.125 1 97.62 28 SER B N 1
ATOM 970 C CA . SER B 1 28 ? -0.802 31.797 23.094 1 97.62 28 SER B CA 1
ATOM 971 C C . SER B 1 28 ? -1.03 31.328 21.656 1 97.62 28 SER B C 1
ATOM 973 O O . SER B 1 28 ? -0.861 30.156 21.344 1 97.62 28 SER B O 1
ATOM 975 N N . LYS B 1 29 ? -1.334 32.25 20.75 1 97 29 LYS B N 1
ATOM 976 C CA . LYS B 1 29 ? -1.597 31.922 19.359 1 97 29 LYS B CA 1
ATOM 977 C C . LYS B 1 29 ? -0.321 31.484 18.656 1 97 29 LYS B C 1
ATOM 979 O O . LYS B 1 29 ? -0.354 30.578 17.812 1 97 29 LYS B O 1
ATOM 984 N N . ASP B 1 30 ? 0.811 32.094 19 1 97.75 30 ASP B N 1
ATOM 985 C CA . ASP B 1 30 ? 2.104 31.719 18.453 1 97.75 30 ASP B CA 1
ATOM 986 C C . ASP B 1 30 ? 2.441 30.266 18.828 1 97.75 30 ASP B C 1
ATOM 988 O O . ASP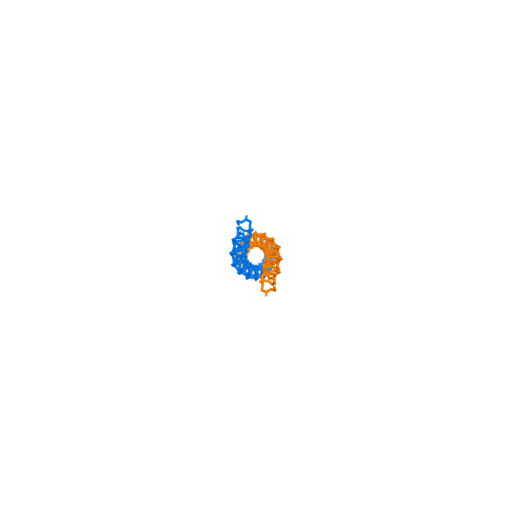 B 1 30 ? 2.9 29.5 17.984 1 97.75 30 ASP B O 1
ATOM 992 N N . ALA B 1 31 ? 2.197 29.938 20.047 1 98.06 31 ALA B N 1
ATOM 993 C CA . ALA B 1 31 ? 2.459 28.578 20.531 1 98.06 31 ALA B CA 1
ATOM 994 C C . ALA B 1 31 ? 1.571 27.562 19.812 1 98.06 31 ALA B C 1
ATOM 996 O O . ALA B 1 31 ? 2.041 26.5 19.391 1 98.06 31 ALA B O 1
ATOM 997 N N . ALA B 1 32 ? 0.315 27.891 19.641 1 98.31 32 ALA B N 1
ATOM 998 C CA . ALA B 1 32 ? -0.622 27.016 18.938 1 98.31 32 ALA B CA 1
ATOM 999 C C . ALA B 1 32 ? -0.206 26.812 17.484 1 98.31 32 ALA B C 1
ATOM 1001 O O . ALA B 1 32 ? -0.287 25.703 16.969 1 98.31 32 ALA B O 1
ATOM 1002 N N . LEU B 1 33 ? 0.202 27.875 16.875 1 98 33 LEU B N 1
ATOM 1003 C CA . LEU B 1 33 ? 0.657 27.812 15.5 1 98 33 LEU B CA 1
ATOM 1004 C C . LEU B 1 33 ? 1.887 26.922 15.367 1 98 33 LEU B C 1
ATOM 1006 O O . LEU B 1 33 ? 1.968 26.109 14.445 1 98 33 LEU B O 1
ATOM 1010 N N . ALA B 1 34 ? 2.812 27.094 16.266 1 98.25 34 ALA B N 1
ATOM 1011 C CA . ALA B 1 34 ? 4.016 26.266 16.25 1 98.25 34 ALA B CA 1
ATOM 1012 C C . ALA B 1 34 ? 3.662 24.781 16.359 1 98.25 34 ALA B C 1
ATOM 1014 O O . ALA B 1 34 ? 4.211 23.953 15.633 1 98.25 34 ALA B O 1
ATOM 1015 N N . THR B 1 35 ? 2.705 24.453 17.234 1 98.5 35 THR B N 1
ATOM 1016 C CA . THR B 1 35 ? 2.25 23.078 17.406 1 98.5 35 THR B CA 1
ATOM 1017 C C . THR B 1 35 ? 1.592 22.562 16.141 1 98.5 35 THR B C 1
ATOM 1019 O O . THR B 1 35 ? 1.893 21.453 15.68 1 98.5 35 THR B O 1
ATOM 1022 N N . ALA B 1 36 ? 0.787 23.375 15.562 1 98.38 36 ALA B N 1
ATOM 1023 C CA . ALA B 1 36 ? 0.075 22.969 14.352 1 98.38 36 ALA B CA 1
ATOM 1024 C C . ALA B 1 36 ? 1.045 22.734 13.195 1 98.38 36 ALA B C 1
ATOM 1026 O O . ALA B 1 36 ? 0.89 21.781 12.43 1 98.38 36 ALA B O 1
ATOM 1027 N N . LEU B 1 37 ? 2.047 23.562 13.062 1 98.31 37 LEU B N 1
ATOM 1028 C CA . LEU B 1 37 ? 3.043 23.422 12 1 98.31 37 LEU B CA 1
ATOM 1029 C C . LEU B 1 37 ? 3.91 22.188 12.219 1 98.31 37 LEU B C 1
ATOM 1031 O O . LEU B 1 37 ? 4.293 21.516 11.258 1 98.31 37 LEU B O 1
ATOM 1035 N N . GLY B 1 38 ? 4.207 21.922 13.484 1 98.38 38 GLY B N 1
ATOM 1036 C CA . GLY B 1 38 ? 4.922 20.703 13.812 1 98.38 38 GLY B CA 1
ATOM 1037 C C . GLY B 1 38 ? 4.148 19.453 13.453 1 98.38 38 GLY B C 1
ATOM 1038 O O . GLY B 1 38 ? 4.711 18.516 12.891 1 98.38 38 GLY B O 1
ATOM 1039 N N . ASP B 1 39 ? 2.9 19.438 13.766 1 98.44 39 ASP B N 1
ATOM 1040 C CA . ASP B 1 39 ? 2.035 18.312 13.414 1 98.44 39 ASP B CA 1
ATOM 1041 C C . ASP B 1 39 ? 1.967 18.125 11.906 1 98.44 39 ASP B C 1
ATOM 1043 O O . ASP B 1 39 ? 2.025 17 11.406 1 98.44 39 ASP B O 1
ATOM 1047 N N . LYS B 1 40 ? 1.824 19.25 11.195 1 98.19 40 LYS B N 1
ATOM 1048 C CA . LYS B 1 40 ? 1.776 19.219 9.734 1 98.19 40 LYS B CA 1
ATOM 1049 C C . LYS B 1 40 ? 3.025 18.562 9.156 1 98.19 40 LYS B C 1
ATOM 1051 O O . LYS B 1 40 ? 2.928 17.703 8.289 1 98.19 40 LYS B O 1
ATOM 1056 N N . LYS B 1 41 ? 4.121 18.938 9.711 1 98.19 41 LYS B N 1
ATOM 1057 C CA . LYS B 1 41 ? 5.387 18.391 9.242 1 98.19 41 LYS B CA 1
ATOM 1058 C C . LYS B 1 41 ? 5.469 16.891 9.523 1 98.19 41 LYS B C 1
ATOM 1060 O O . LYS B 1 41 ? 5.934 16.125 8.68 1 98.19 41 LYS B O 1
ATOM 1065 N N . SER B 1 42 ? 5.043 16.484 10.641 1 98.69 42 SER B N 1
ATOM 1066 C CA . SER B 1 42 ? 5.016 15.07 11.023 1 98.69 42 SER B CA 1
ATOM 1067 C C . SER B 1 42 ? 4.109 14.266 10.102 1 98.69 42 SER B C 1
ATOM 1069 O O . SER B 1 42 ? 4.48 13.188 9.641 1 98.69 42 SER B O 1
ATOM 1071 N N . LEU B 1 43 ? 2.969 14.82 9.812 1 98.75 43 LEU B N 1
ATOM 1072 C CA . LEU B 1 43 ? 1.996 14.133 8.969 1 98.75 43 LEU B CA 1
ATOM 1073 C C . LEU B 1 43 ? 2.508 14.016 7.539 1 98.75 43 LEU B C 1
ATOM 1075 O O . LEU B 1 43 ? 2.266 13.008 6.871 1 98.75 43 LEU B O 1
ATOM 1079 N N . GLU B 1 44 ? 3.211 14.953 7.02 1 98.62 44 GLU B N 1
ATOM 1080 C CA . GLU B 1 44 ? 3.811 14.906 5.688 1 98.62 44 GLU B CA 1
ATOM 1081 C C . GLU B 1 44 ? 4.832 13.773 5.59 1 98.62 44 GLU B C 1
ATOM 1083 O O . GLU B 1 44 ? 4.883 13.062 4.582 1 98.62 44 GLU B O 1
ATOM 1088 N N . SER B 1 45 ? 5.617 13.656 6.637 1 98.69 45 SER B N 1
ATOM 1089 C CA . SER B 1 45 ? 6.59 12.57 6.688 1 98.69 45 SER B CA 1
ATOM 1090 C C . SER B 1 45 ? 5.898 11.211 6.688 1 98.69 45 SER B C 1
ATOM 1092 O O . SER B 1 45 ? 6.324 10.289 5.984 1 98.69 45 SER B O 1
ATOM 1094 N N . ASP B 1 46 ? 4.848 11.047 7.449 1 98.81 46 ASP B N 1
ATOM 1095 C CA . ASP B 1 46 ? 4.074 9.812 7.484 1 98.81 46 ASP B CA 1
ATOM 1096 C C . ASP B 1 46 ? 3.506 9.477 6.109 1 98.81 46 ASP B C 1
ATOM 1098 O O . ASP B 1 46 ? 3.516 8.312 5.695 1 98.81 46 ASP B O 1
ATOM 1102 N N . LEU B 1 47 ? 2.967 10.484 5.441 1 98.81 47 LEU B N 1
ATOM 1103 C CA . LEU B 1 47 ? 2.408 10.297 4.109 1 98.81 47 LEU B CA 1
ATOM 1104 C C . LEU B 1 47 ? 3.465 9.766 3.145 1 98.81 47 LEU B C 1
ATOM 1106 O O . LEU B 1 47 ? 3.191 8.867 2.348 1 98.81 47 LEU B O 1
ATOM 1110 N N . GLU B 1 48 ? 4.652 10.344 3.295 1 98.62 48 GLU B N 1
ATOM 1111 C CA . GLU B 1 48 ? 5.746 9.891 2.441 1 98.62 48 GLU B CA 1
ATOM 1112 C C . GLU B 1 48 ? 6.09 8.43 2.717 1 98.62 48 GLU B C 1
ATOM 1114 O O . GLU B 1 48 ? 6.328 7.652 1.787 1 98.62 48 GLU B O 1
ATOM 1119 N N . ASP B 1 49 ? 6.094 8.008 3.916 1 98.75 49 ASP B N 1
ATOM 1120 C CA . ASP B 1 49 ? 6.367 6.633 4.316 1 98.75 49 ASP B CA 1
ATOM 1121 C C . ASP B 1 49 ? 5.309 5.68 3.76 1 98.75 49 ASP B C 1
ATOM 1123 O O . ASP B 1 49 ? 5.641 4.609 3.246 1 98.75 49 ASP B O 1
ATOM 1127 N N . LEU B 1 50 ? 4.082 6.023 3.838 1 98.88 50 LEU B N 1
ATOM 1128 C CA . LEU B 1 50 ? 2.992 5.176 3.363 1 98.88 50 LEU B CA 1
ATOM 1129 C C . LEU B 1 50 ? 3.029 5.043 1.845 1 98.88 50 LEU B C 1
ATOM 1131 O O . LEU B 1 50 ? 2.742 3.971 1.305 1 98.88 50 LEU B O 1
ATOM 1135 N N . LYS B 1 51 ? 3.404 6.145 1.176 1 98.88 51 LYS B N 1
ATOM 1136 C CA . LYS B 1 51 ? 3.535 6.094 -0.277 1 98.88 51 LYS B CA 1
ATOM 1137 C C . LYS B 1 51 ? 4.629 5.117 -0.698 1 98.88 51 LYS B C 1
ATOM 1139 O O . LYS B 1 51 ? 4.469 4.379 -1.672 1 98.88 51 LYS B O 1
ATOM 1144 N N . ASP B 1 52 ? 5.723 5.098 0.049 1 98.88 52 ASP B N 1
ATOM 1145 C CA . ASP B 1 52 ? 6.801 4.141 -0.204 1 98.88 52 ASP B CA 1
ATOM 1146 C C . ASP B 1 52 ? 6.324 2.707 0.021 1 98.88 52 ASP B C 1
ATOM 1148 O O . ASP B 1 52 ? 6.672 1.808 -0.747 1 98.88 52 ASP B O 1
ATOM 1152 N N . GLN B 1 53 ? 5.598 2.447 0.996 1 98.94 53 GLN B N 1
ATOM 1153 C CA . GLN B 1 53 ? 5.051 1.124 1.285 1 98.94 53 GLN B CA 1
ATOM 1154 C C . GLN B 1 53 ? 4.109 0.663 0.178 1 98.94 53 GLN B C 1
ATOM 1156 O O . GLN B 1 53 ? 4.148 -0.496 -0.238 1 98.94 53 GLN B O 1
ATOM 1161 N N . ILE B 1 54 ? 3.258 1.57 -0.287 1 98.94 54 ILE B N 1
ATOM 1162 C CA . ILE B 1 54 ? 2.344 1.272 -1.386 1 98.94 54 ILE B CA 1
ATOM 1163 C C . ILE B 1 54 ? 3.143 0.86 -2.621 1 98.94 54 ILE B C 1
ATOM 1165 O O . ILE B 1 54 ? 2.832 -0.149 -3.258 1 98.94 54 ILE B O 1
ATOM 1169 N N . ALA B 1 55 ? 4.207 1.625 -2.91 1 98.88 55 ALA B N 1
ATOM 1170 C CA . ALA B 1 55 ? 5.051 1.318 -4.066 1 98.88 55 ALA B CA 1
ATOM 1171 C C . ALA B 1 55 ? 5.668 -0.072 -3.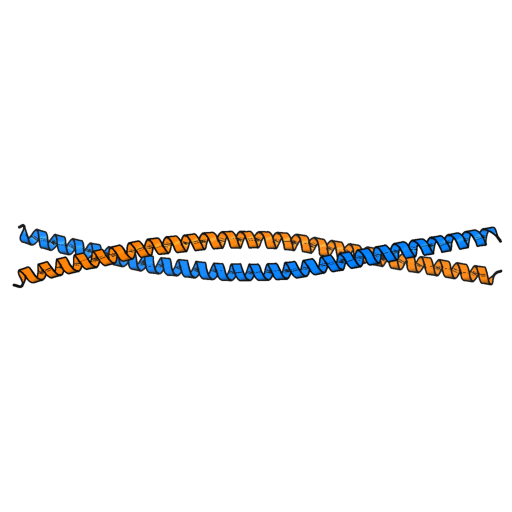941 1 98.88 55 ALA B C 1
ATOM 1173 O O . ALA B 1 55 ? 5.719 -0.823 -4.918 1 98.88 55 ALA B O 1
ATOM 1174 N N . GLN B 1 56 ? 6.117 -0.446 -2.76 1 98.88 56 GLN B N 1
ATOM 1175 C CA . GLN B 1 56 ? 6.719 -1.751 -2.508 1 98.88 56 GLN B CA 1
ATOM 1176 C C . GLN B 1 56 ? 5.691 -2.869 -2.652 1 98.88 56 GLN B C 1
ATOM 1178 O O . GLN B 1 56 ? 5.977 -3.908 -3.252 1 98.88 56 GLN B O 1
ATOM 1183 N N . LEU B 1 57 ? 4.52 -2.658 -2.17 1 98.94 57 LEU B N 1
ATOM 1184 C CA . LEU B 1 57 ? 3.453 -3.652 -2.246 1 98.94 57 LEU B CA 1
ATOM 1185 C C . LEU B 1 57 ? 3 -3.852 -3.688 1 98.94 57 LEU B C 1
ATOM 1187 O O . LEU B 1 57 ? 2.727 -4.98 -4.105 1 98.94 57 LEU B O 1
ATOM 1191 N N . GLU B 1 58 ? 2.922 -2.781 -4.48 1 98.88 58 GLU B N 1
ATOM 1192 C CA . GLU B 1 58 ? 2.576 -2.875 -5.895 1 98.88 58 GLU B CA 1
ATOM 1193 C C . GLU B 1 58 ? 3.615 -3.689 -6.664 1 98.88 58 GLU B C 1
ATOM 1195 O O . GLU B 1 58 ? 3.264 -4.516 -7.508 1 98.88 58 GLU B O 1
ATOM 1200 N N . ALA B 1 59 ? 4.871 -3.49 -6.363 1 98.88 59 ALA B N 1
ATOM 1201 C CA . ALA B 1 59 ? 5.949 -4.246 -6.996 1 98.88 59 ALA B CA 1
ATOM 1202 C C . ALA B 1 59 ? 5.863 -5.727 -6.641 1 98.88 59 ALA B C 1
ATOM 1204 O O . ALA B 1 59 ? 6.02 -6.59 -7.508 1 98.88 59 ALA B O 1
ATOM 1205 N N . SER B 1 60 ? 5.668 -6.039 -5.406 1 98.94 60 SER B N 1
ATOM 1206 C CA . SER B 1 60 ? 5.539 -7.418 -4.945 1 98.94 60 SER B CA 1
ATOM 1207 C C . SER B 1 60 ? 4.34 -8.102 -5.59 1 98.94 60 SER B C 1
ATOM 1209 O O . SER B 1 60 ? 4.422 -9.273 -5.977 1 98.94 60 SER B O 1
ATOM 1211 N N . LEU B 1 61 ? 3.225 -7.402 -5.695 1 98.81 61 LEU B N 1
ATOM 1212 C CA . LEU B 1 61 ? 2.021 -7.938 -6.316 1 98.81 61 LEU B CA 1
ATOM 1213 C C . LEU B 1 61 ? 2.256 -8.227 -7.793 1 98.81 61 LEU B C 1
ATOM 1215 O O . LEU B 1 61 ? 1.857 -9.281 -8.297 1 98.81 61 LEU B O 1
ATOM 1219 N N . ALA B 1 62 ? 2.902 -7.27 -8.445 1 98.81 62 ALA B N 1
ATOM 1220 C CA . ALA B 1 62 ? 3.236 -7.469 -9.859 1 98.81 62 ALA B CA 1
ATOM 1221 C C . ALA B 1 62 ? 4.129 -8.688 -10.039 1 98.81 62 ALA B C 1
ATOM 1223 O O . ALA B 1 62 ? 3.918 -9.492 -10.953 1 98.81 62 ALA B O 1
ATOM 1224 N N . ALA B 1 63 ? 5.109 -8.906 -9.148 1 98.75 63 ALA B N 1
ATOM 1225 C CA . ALA B 1 63 ? 6.008 -10.055 -9.195 1 98.75 63 ALA B CA 1
ATOM 1226 C C . ALA B 1 63 ? 5.242 -11.359 -8.969 1 98.75 63 ALA B C 1
ATOM 1228 O O . ALA B 1 63 ? 5.465 -12.344 -9.672 1 98.75 63 ALA B O 1
ATOM 1229 N N . ALA B 1 64 ? 4.348 -11.352 -8.062 1 98.69 64 ALA B N 1
ATOM 1230 C CA . ALA B 1 64 ? 3.555 -12.539 -7.77 1 98.69 64 ALA B CA 1
ATOM 1231 C C . ALA B 1 64 ? 2.658 -12.906 -8.953 1 98.69 64 ALA B C 1
ATOM 1233 O O . ALA B 1 64 ? 2.518 -14.086 -9.289 1 98.69 64 ALA B O 1
ATOM 1234 N N . LYS B 1 65 ? 2.074 -11.914 -9.594 1 98.69 65 LYS B N 1
ATOM 1235 C CA . LYS B 1 65 ? 1.208 -12.133 -10.742 1 98.69 65 LYS B CA 1
ATOM 1236 C C . LYS B 1 65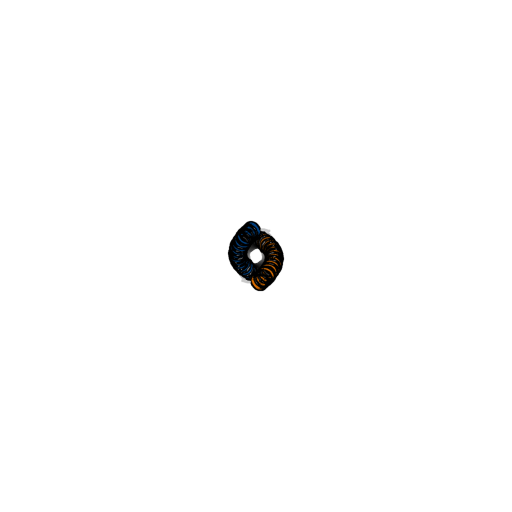 ? 2.002 -12.672 -11.93 1 98.69 65 LYS B C 1
ATOM 1238 O O . LYS B 1 65 ? 1.514 -13.523 -12.68 1 98.69 65 LYS B O 1
ATOM 1243 N N . LYS B 1 66 ? 3.191 -12.18 -12.062 1 98.81 66 LYS B N 1
ATOM 1244 C CA . LYS B 1 66 ? 4.055 -12.695 -13.125 1 98.81 66 LYS B CA 1
ATOM 1245 C C . LYS B 1 66 ? 4.438 -14.148 -12.867 1 98.81 66 LYS B C 1
ATOM 1247 O O . LYS B 1 66 ? 4.391 -14.977 -13.781 1 98.81 66 LYS B O 1
ATOM 1252 N N . GLN B 1 67 ? 4.871 -14.43 -11.648 1 98.81 67 GLN B N 1
ATOM 1253 C CA . GLN B 1 67 ? 5.195 -15.797 -11.273 1 98.81 67 GLN B CA 1
ATOM 1254 C C . GLN B 1 67 ? 4.004 -16.734 -11.5 1 98.81 67 GLN B C 1
ATOM 1256 O O . GLN B 1 67 ? 4.164 -17.844 -12 1 98.81 67 GLN B O 1
ATOM 1261 N N . LEU B 1 68 ? 2.816 -16.266 -11.141 1 98.75 68 LEU B N 1
ATOM 1262 C CA . LEU B 1 68 ? 1.592 -17.047 -11.336 1 98.75 68 LEU B CA 1
ATOM 1263 C C . LEU B 1 68 ? 1.347 -17.312 -12.812 1 98.75 68 LEU B C 1
ATOM 1265 O O . LEU B 1 68 ? 0.999 -18.438 -13.188 1 98.75 68 LEU B O 1
ATOM 1269 N N . ALA B 1 69 ? 1.516 -16.359 -13.656 1 98.5 69 ALA B N 1
ATOM 1270 C CA . ALA B 1 69 ? 1.338 -16.531 -15.094 1 98.5 69 ALA B CA 1
ATOM 1271 C C . ALA B 1 69 ? 2.316 -17.562 -15.648 1 98.5 69 ALA B C 1
ATOM 1273 O O . ALA B 1 69 ? 1.937 -18.422 -16.453 1 98.5 69 ALA B O 1
ATOM 1274 N N . ASP B 1 70 ? 3.566 -17.484 -15.219 1 98.62 70 ASP B N 1
ATOM 1275 C CA . ASP B 1 70 ? 4.59 -18.438 -15.648 1 98.62 70 ASP B CA 1
ATOM 1276 C C . ASP B 1 70 ? 4.234 -19.859 -15.219 1 98.62 70 ASP B C 1
ATOM 1278 O O . ASP B 1 70 ? 4.332 -20.797 -16.016 1 98.62 70 ASP B O 1
ATOM 1282 N N . GLU B 1 71 ? 3.811 -19.984 -13.984 1 98.5 71 GLU B N 1
ATOM 1283 C CA . GLU B 1 71 ? 3.428 -21.297 -13.469 1 98.5 71 GLU B CA 1
ATOM 1284 C C . GLU B 1 71 ? 2.207 -21.844 -14.203 1 98.5 71 GLU B C 1
ATOM 1286 O O . GLU B 1 71 ? 2.117 -23.047 -14.461 1 98.5 71 GLU B O 1
ATOM 1291 N N . THR B 1 72 ? 1.266 -20.922 -14.508 1 98.56 72 THR B N 1
ATOM 1292 C CA . THR B 1 72 ? 0.07 -21.312 -15.242 1 98.56 72 THR B CA 1
ATOM 1293 C C . THR B 1 72 ? 0.436 -21.828 -16.625 1 98.56 72 THR B C 1
ATOM 1295 O O . THR B 1 72 ? -0.109 -22.828 -17.094 1 98.56 72 THR B O 1
ATOM 1298 N N . LEU B 1 73 ? 1.385 -21.188 -17.234 1 98.81 73 LEU B N 1
ATOM 1299 C CA . LEU B 1 73 ? 1.839 -21.609 -18.562 1 98.81 73 LEU B CA 1
ATOM 1300 C C . LEU B 1 73 ? 2.516 -22.984 -18.484 1 98.81 73 LEU B C 1
ATOM 1302 O O . LEU B 1 73 ? 2.291 -23.828 -19.344 1 98.81 73 LEU B O 1
ATOM 1306 N N . LEU B 1 74 ? 3.35 -23.219 -17.5 1 98.56 74 LEU B N 1
ATOM 1307 C CA . LEU B 1 74 ? 4.023 -24.5 -17.297 1 98.56 74 LEU B CA 1
ATOM 1308 C C . LEU B 1 74 ? 3.01 -25.609 -17.031 1 98.56 74 LEU B C 1
ATOM 1310 O O . LEU B 1 74 ? 3.145 -26.719 -17.547 1 98.56 74 LEU B O 1
ATOM 1314 N N . LYS B 1 75 ? 2.01 -25.344 -16.266 1 98.5 75 LYS B N 1
ATOM 1315 C CA . LYS B 1 75 ? 0.943 -26.297 -15.953 1 98.5 75 LYS B CA 1
ATOM 1316 C C . LYS B 1 75 ? 0.215 -26.734 -17.219 1 98.5 75 LYS B C 1
ATOM 1318 O O . LYS B 1 75 ? -0.026 -27.938 -17.422 1 98.5 75 LYS B O 1
ATOM 1323 N N . VAL B 1 76 ? -0.109 -25.766 -18.031 1 98.81 76 VAL B N 1
ATOM 1324 C CA . VAL B 1 76 ? -0.824 -26.062 -19.266 1 98.81 76 VAL B CA 1
ATOM 1325 C C . VAL B 1 76 ? 0.039 -26.969 -20.156 1 98.81 76 VAL B C 1
ATOM 1327 O O . VAL B 1 76 ? -0.462 -27.906 -20.766 1 98.81 76 VAL B O 1
ATOM 1330 N N . ASP B 1 77 ? 1.297 -26.797 -20.219 1 98.81 77 ASP B N 1
ATOM 1331 C CA . ASP B 1 77 ? 2.227 -27.625 -20.969 1 98.81 77 ASP B CA 1
ATOM 1332 C C . ASP B 1 77 ? 2.248 -29.062 -20.438 1 98.81 77 ASP B C 1
ATOM 1334 O O . ASP B 1 77 ? 2.211 -30.016 -21.219 1 98.81 77 ASP B O 1
ATOM 1338 N N . LEU B 1 78 ? 2.256 -29.188 -19.172 1 98.75 78 LEU B N 1
ATOM 1339 C CA . LEU B 1 78 ? 2.287 -30.5 -18.531 1 98.75 78 LEU B CA 1
ATOM 1340 C C . LEU B 1 78 ? 0.981 -31.25 -18.766 1 98.75 78 LEU B C 1
ATOM 1342 O O . LEU B 1 78 ? 0.987 -32.469 -18.969 1 98.75 78 LEU B O 1
ATOM 1346 N N . GLU B 1 79 ? -0.101 -30.5 -18.766 1 98.69 79 GLU B N 1
ATOM 1347 C CA . GLU B 1 79 ? -1.397 -31.094 -19.062 1 98.69 79 GLU B CA 1
ATOM 1348 C C . GLU B 1 79 ? -1.436 -31.672 -20.469 1 98.69 79 GLU B C 1
ATOM 1350 O O . GLU B 1 79 ? -1.93 -32.781 -20.688 1 98.69 79 GLU B O 1
ATOM 1355 N N . ASN B 1 80 ? -0.938 -30.922 -21.359 1 98.75 80 ASN B N 1
ATOM 1356 C CA . ASN B 1 80 ? -0.875 -31.375 -22.75 1 98.75 80 ASN B CA 1
ATOM 1357 C C . ASN B 1 80 ? 0.04 -32.594 -22.906 1 98.75 80 ASN B C 1
ATOM 1359 O O . ASN B 1 80 ? -0.285 -33.5 -23.641 1 98.75 80 ASN B O 1
ATOM 1363 N N . ARG B 1 81 ? 1.12 -32.562 -22.234 1 98.69 81 ARG B N 1
ATOM 1364 C CA . ARG B 1 81 ? 2.049 -33.688 -22.281 1 98.69 81 ARG B CA 1
ATOM 1365 C C . ARG B 1 81 ? 1.419 -34.938 -21.688 1 98.69 81 ARG B C 1
ATOM 1367 O O . ARG B 1 81 ? 1.554 -36.031 -22.234 1 98.69 81 ARG B O 1
ATOM 1374 N N . CYS B 1 82 ? 0.739 -34.75 -20.578 1 98.56 82 CYS B N 1
ATOM 1375 C CA . CYS B 1 82 ? 0.042 -35.875 -19.969 1 98.56 82 CYS B CA 1
ATOM 1376 C C . CYS B 1 82 ? -1.022 -36.438 -20.891 1 98.56 82 CYS B C 1
ATOM 1378 O O . CYS B 1 82 ? -1.176 -37.656 -21.016 1 98.56 82 CYS B O 1
ATOM 1380 N N . GLN B 1 83 ? -1.7 -35.594 -21.516 1 98.5 83 GLN B N 1
ATOM 1381 C CA . GLN B 1 83 ? -2.727 -36.031 -22.453 1 98.5 83 GLN B CA 1
ATOM 1382 C C . GLN B 1 83 ? -2.113 -36.812 -23.609 1 98.5 83 GLN B C 1
ATOM 1384 O O . GLN B 1 83 ? -2.619 -37.875 -23.984 1 98.5 83 GLN B O 1
ATOM 1389 N N . SER B 1 84 ? -1.036 -36.406 -24.172 1 98.31 84 SER B N 1
ATOM 1390 C CA . SER B 1 84 ? -0.336 -37.062 -25.266 1 98.31 84 SER B CA 1
ATOM 1391 C C . SER B 1 84 ? 0.173 -38.438 -24.828 1 98.31 84 SER B C 1
ATOM 1393 O O . SER B 1 84 ? 0.004 -39.438 -25.562 1 98.31 84 SER B O 1
ATOM 1395 N N . LEU B 1 85 ? 0.726 -38.531 -23.656 1 98 85 LEU B N 1
ATOM 1396 C CA . LEU B 1 85 ? 1.254 -39.781 -23.125 1 98 85 LEU B CA 1
ATOM 1397 C C . LEU B 1 85 ? 0.129 -40.781 -22.875 1 98 85 LEU B C 1
ATOM 1399 O O . LEU B 1 85 ? 0.277 -41.969 -23.141 1 98 85 LEU B O 1
ATOM 1403 N N . THR B 1 86 ? -1.004 -40.25 -22.344 1 97.75 86 THR B N 1
ATOM 1404 C CA . THR B 1 86 ? -2.156 -41.094 -22.078 1 97.75 86 THR B CA 1
ATOM 1405 C C . THR B 1 86 ? -2.711 -41.688 -23.375 1 97.75 86 THR B C 1
ATOM 1407 O O . THR B 1 86 ? -3.033 -42.875 -23.438 1 97.75 86 THR B O 1
ATOM 1410 N N . GLU B 1 87 ? -2.795 -40.938 -24.453 1 97.06 87 GLU B N 1
ATOM 1411 C CA . GLU B 1 87 ? -3.279 -41.375 -25.766 1 97.06 87 GLU B CA 1
ATOM 1412 C C . GLU B 1 87 ? -2.342 -42.406 -26.375 1 97.06 87 GLU B C 1
ATOM 1414 O O . GLU B 1 87 ? -2.795 -43.406 -26.953 1 97.06 87 GLU B O 1
ATOM 1419 N N . ASP B 1 88 ? -1.077 -42.125 -26.234 1 95.31 88 ASP B N 1
ATOM 1420 C CA . ASP B 1 88 ? -0.083 -43.062 -26.75 1 95.31 88 ASP B CA 1
ATOM 1421 C C . ASP B 1 88 ? -0.17 -44.406 -26.016 1 95.31 88 ASP B C 1
ATOM 1423 O O . ASP B 1 88 ? -0.054 -45.469 -26.625 1 95.31 88 ASP B O 1
ATOM 1427 N N . LEU B 1 89 ? -0.329 -44.375 -24.766 1 93.75 89 LEU B N 1
ATOM 1428 C CA . LEU B 1 89 ? -0.443 -45.562 -23.938 1 93.75 89 LEU B CA 1
ATOM 1429 C C . LEU B 1 89 ? -1.714 -46.344 -24.281 1 93.75 89 LEU B C 1
ATOM 1431 O O . LEU B 1 89 ? -1.69 -47.562 -24.375 1 93.75 89 LEU B O 1
ATOM 1435 N N . GLU B 1 90 ? -2.803 -45.656 -24.484 1 92.19 90 GLU B N 1
ATOM 1436 C CA . GLU B 1 90 ? -4.07 -46.25 -24.859 1 92.19 90 GLU B CA 1
ATOM 1437 C C . GLU B 1 90 ? -3.979 -46.906 -26.25 1 92.19 90 GLU B C 1
ATOM 1439 O O . GLU B 1 90 ? -4.512 -48 -26.469 1 92.19 90 GLU B O 1
ATOM 1444 N N . PHE B 1 91 ? -3.303 -46.25 -27.203 1 91.75 91 PHE B N 1
ATOM 1445 C CA . PHE B 1 91 ? -3.094 -46.781 -28.547 1 91.75 91 PHE B CA 1
ATOM 1446 C C . PHE B 1 91 ? -2.322 -48.094 -28.484 1 91.75 91 PHE B C 1
ATOM 1448 O O . PHE B 1 91 ? -2.727 -49.062 -29.109 1 91.75 91 PHE B O 1
ATOM 1455 N N . ARG B 1 92 ? -1.379 -48.188 -27.734 1 84.56 92 ARG B N 1
ATOM 1456 C CA . ARG B 1 92 ? -0.533 -49.375 -27.625 1 84.56 92 ARG B CA 1
ATOM 1457 C C . ARG B 1 92 ? -1.265 -50.531 -26.922 1 84.56 92 ARG B C 1
ATOM 1459 O O . ARG B 1 92 ? -1.076 -51.688 -27.25 1 84.56 92 ARG B O 1
ATOM 1466 N N . LYS B 1 93 ? -2.055 -50.25 -25.922 1 85.44 93 LYS B N 1
ATOM 1467 C CA . LYS B 1 93 ? -2.848 -51.25 -25.234 1 85.44 93 LYS B CA 1
ATOM 1468 C C . LYS B 1 93 ? -3.85 -51.906 -26.172 1 85.44 93 LYS B C 1
ATOM 1470 O O . LYS B 1 93 ? -4.07 -53.125 -26.125 1 85.44 93 LYS B O 1
ATOM 1475 N N . ASN B 1 94 ? -4.418 -51.156 -27.031 1 85.25 94 ASN B N 1
ATOM 1476 C CA . ASN B 1 94 ? -5.414 -51.625 -27.984 1 85.25 94 ASN B CA 1
ATOM 1477 C C . ASN B 1 94 ? -4.781 -52.469 -29.094 1 85.25 94 ASN B C 1
ATOM 1479 O O . ASN B 1 94 ? -5.418 -53.375 -29.625 1 85.25 94 ASN B O 1
ATOM 1483 N N . MET B 1 95 ? -3.531 -52.25 -29.438 1 77.38 95 MET B N 1
ATOM 1484 C CA . MET B 1 95 ? -2.822 -53.062 -30.438 1 77.38 95 MET B CA 1
ATOM 1485 C C . MET B 1 95 ? -2.537 -54.469 -29.922 1 77.38 95 MET B C 1
ATOM 1487 O O . MET B 1 95 ? -2.561 -55.438 -30.688 1 77.38 95 MET B O 1
ATOM 1491 N N . TYR B 1 96 ? -2.426 -54.719 -28.75 1 72.12 96 TYR B N 1
ATOM 1492 C CA . TYR B 1 96 ? -2.158 -56.031 -28.188 1 72.12 96 TYR B CA 1
ATOM 1493 C C . TYR B 1 96 ? -3.455 -56.75 -27.875 1 72.12 96 TYR B C 1
ATOM 1495 O O . TYR B 1 96 ? -3.465 -58 -27.75 1 72.12 96 TYR B O 1
ATOM 1503 N N . GLU B 1 97 ? -4.438 -56.094 -27.5 1 67.25 97 GLU B N 1
ATOM 1504 C CA . GLU B 1 97 ? -5.703 -56.781 -27.219 1 67.25 97 GLU B CA 1
ATOM 1505 C C . GLU B 1 97 ? -6.395 -57.219 -28.5 1 67.25 97 GLU B C 1
ATOM 1507 O O . GLU B 1 97 ? -7.27 -58.062 -28.484 1 67.25 97 GLU B O 1
ATOM 1512 N N . GLU B 1 98 ? -6.027 -56.688 -29.703 1 56.34 98 GLU B N 1
ATOM 1513 C CA . GLU B 1 98 ? -6.531 -57.25 -30.953 1 56.34 98 GLU B CA 1
ATOM 1514 C C . GLU B 1 98 ? -5.617 -58.344 -31.469 1 56.34 98 GLU B C 1
ATOM 1516 O O . GLU B 1 98 ? -6.094 -59.375 -31.922 1 56.34 98 GLU B O 1
#

InterPro domains:
  IPR039008 Intermediate filament, rod domain [PS51842] (1-98)

Foldseek 3Di:
DVVVVVVVVVVVVVVVVVVVVVVVVVVVVVVVVVVVVVVVVVVVVVVVVVVVVVVVVVVVVVVVVVVVVVVVVVVVVVVVVVVVVVVVVVVVVVVVVD/DVVVVVVVVVVVVVVVVVVVVVVVVVVVVVVVVVVVVVVVVVVVVVVVVVVVVVVVVVVVVVVVVVVVVVVVVVVVVVVVVVVVVVVVVVVVVVVVVD

Sequence (196 aa):
MSCSYAKKESDLSGAQIKLREYEAALNSKDAALATALGDKKSLESDLEDLKDQIAQLEASLAAAKKQLADETLLKVDLENRCQSLTEDLEFRKNMYEEMSCSYAKKESDLSGAQIKLREYEAALNSKDAALATALGDKKSLESDLEDLKDQIAQLEASLAAAKKQLADETLLKVDLENRCQSLTEDLEFRKNMYEE

p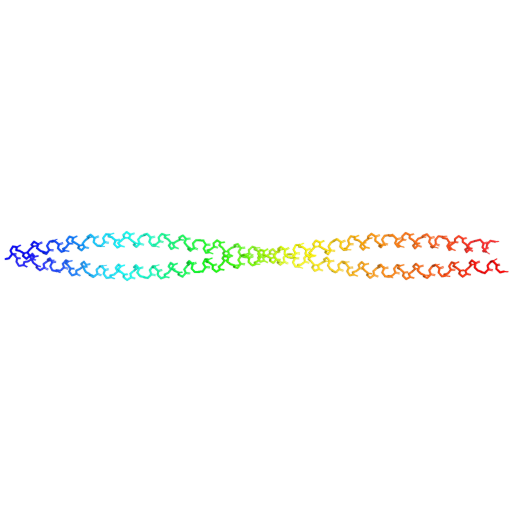LDDT: mean 92.6, std 10.61, range [53.88, 98.94]

Organism: Balaenoptera physalus (NCBI:txid9770)

Solvent-accessible surface area (backbone atoms only — not comparable to full-atom values): 10098 Å² total; per-residue (Å²): 115,69,68,58,50,53,50,49,51,50,49,43,53,51,50,54,52,51,44,52,51,44,52,53,51,38,52,52,44,50,54,51,33,52,51,33,48,51,51,36,52,52,48,52,53,52,44,52,53,51,51,51,50,42,53,52,46,52,51,52,36,52,50,40,52,51,51,34,52,53,50,51,53,52,34,53,52,38,52,52,50,35,50,53,44,52,53,53,47,51,54,56,55,54,62,71,75,104,115,68,66,59,50,52,51,48,52,50,48,45,54,51,49,55,54,52,44,52,51,44,51,52,50,38,52,51,44,51,53,52,33,52,50,33,48,50,50,35,53,53,48,52,53,51,45,52,53,50,52,52,50,42,54,52,46,52,52,52,34,52,51,39,51,51,53,36,51,52,50,52,54,53,35,54,52,38,51,53,51,36,50,52,44,51,51,52,48,52,54,55,54,54,64,70,75,104

Radius of gyration: 42.29 Å; Cα contacts (8 Å, |Δi|>4): 115; chains: 2; bounding box: 23×130×69 Å